Protein 6CGK (pdb70)

Solvent-accessible surface area: 9606 Å² total; per-residue (Å²): 131,57,191,15,75,20,0,0,0,0,11,0,12,0,1,0,3,21,2,68,15,78,92,4,56,98,30,114,12,0,107,30,0,19,100,47,70,68,115,97,66,15,49,173,48,67,118,87,2,62,91,29,93,117,82,19,40,9,34,125,92,0,40,69,6,0,47,56,0,34,158,7,56,80,47,2,42,6,0,0,0,1,120,0,26,67,23,2,0,50,0,0,0,28,12,29,131,5,92,36,84,70,14,49,23,38,12,75,7,134,53,162,96,137,6,64,0,67,58,8,74,126,4,0,18,62,5,3,120,75,120,37,5,65,62,18,1,0,0,0,0,0,22,42,101,103,4,0,81,65,0,20,64,0,0,110,119,34,59,43,45,119,70,46,79,70,31,52,67,86,47,54,116,12,75,10,57,103,5,28,137,30,0,32,105,47,4,75,109,1,45,64,103,108,125,181

Sequence (196 aa):
EGRVKNIVYLNFDGTITGAHGKEVVISSPLCCEALSTKATFDERMRYKNNEYDASDNKIKITENAKNFLQDVNKLHPQVKIVIISRNHENYIKALLEFENIDHRNIIIYPRGVGNTIGPGEDKYKAVVSHEEKPECLPGFRLICDDDEVDGEEMCNGLIHTGRSQLVKFHNEKPGQFKWGEYFKEILTNCDIAVKEYLN

Structure (mmCIF, N/CA/C/O 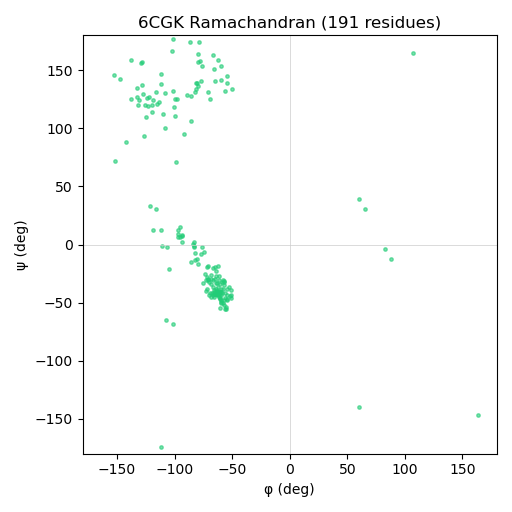backbone):
data_6CGK
#
_entry.id   6CGK
#
_cell.length_a   105.627
_cell.length_b   105.627
_cell.length_c   36.255
_cell.angle_alpha   90.000
_cell.angle_beta   90.000
_cell.angle_gamma   90.000
#
_symmetry.space_group_name_H-M   'P 4 21 2'
#
loop_
_entity.id
_entity.type
_entity.pdbx_description
1 polymer 'effector protein Lem4 (lpg1101)'
2 non-polymer 'PHOSPHATE ION'
3 non-polymer 'MAGNESIUM ION'
4 non-polymer GLYCEROL
5 water water
#
loop_
_atom_site.group_PDB
_atom_site.id
_atom_site.type_symbol
_atom_site.label_atom_id
_atom_site.label_alt_id
_atom_site.label_comp_id
_atom_site.label_asym_id
_atom_site.label_entity_id
_atom_site.label_seq_id
_atom_site.pdbx_PDB_ins_code
_atom_site.Cartn_x
_atom_site.Cartn_y
_atom_site.Cartn_z
_atom_site.occupancy
_atom_site.B_iso_or_equiv
_atom_site.auth_seq_id
_atom_site.auth_comp_id
_atom_site.auth_asym_id
_atom_site.auth_atom_id
_atom_site.pdbx_PDB_model_num
ATOM 1 N N . GLU A 1 13 ? 39.107 16.580 -6.405 1.00 80.31 15 GLU A N 1
ATOM 2 C CA . GLU A 1 13 ? 38.369 17.838 -6.461 1.00 85.56 15 GLU A CA 1
ATOM 3 C C . GLU A 1 13 ? 37.346 17.945 -5.324 1.00 88.70 15 GLU A C 1
ATOM 4 O O . GLU A 1 13 ? 36.452 17.107 -5.193 1.00 89.16 15 GLU A O 1
ATOM 6 N N . GLY A 1 14 ? 37.475 18.991 -4.519 1.00 89.38 16 GLY A N 1
ATOM 7 C CA . GLY A 1 14 ? 36.665 19.204 -3.339 1.00 81.68 16 GLY A CA 1
ATOM 8 C C . GLY A 1 14 ? 37.459 18.956 -2.064 1.00 70.94 16 GLY A C 1
ATOM 9 O O . GLY A 1 14 ? 38.550 18.381 -2.076 1.00 78.81 16 GLY A O 1
ATOM 10 N N . ARG A 1 15 ? 36.906 19.419 -0.943 1.00 51.76 17 ARG A N 1
ATOM 11 C CA . ARG A 1 15 ? 37.522 19.168 0.355 1.00 41.57 17 ARG A CA 1
ATOM 12 C C . ARG A 1 15 ? 36.508 18.563 1.308 1.00 42.94 17 ARG A C 1
ATOM 13 O O . ARG A 1 15 ? 35.407 19.092 1.469 1.00 44.68 17 ARG A O 1
ATOM 21 N N . VAL A 1 16 ? 36.884 17.458 1.935 1.00 35.88 18 VAL A N 1
ATOM 22 C CA . VAL A 1 16 ? 36.094 16.841 2.993 1.00 41.90 18 VAL A CA 1
ATOM 23 C C . VAL A 1 16 ? 37.017 16.721 4.198 1.00 34.76 18 VAL A C 1
ATOM 24 O O . VAL A 1 16 ? 37.959 15.920 4.179 1.00 35.41 18 VAL A O 1
ATOM 28 N N . LYS A 1 17 ? 36.756 17.517 5.240 1.00 33.49 19 LYS A N 1
ATOM 29 C CA . LYS A 1 17 ? 37.589 17.520 6.435 1.00 38.44 19 LYS A CA 1
ATOM 30 C C . LYS A 1 17 ? 36.964 16.818 7.630 1.00 33.12 19 LYS A C 1
ATOM 31 O O . LYS A 1 17 ? 37.698 16.419 8.539 1.00 32.23 19 LYS A O 1
ATOM 35 N N . ASN A 1 18 ? 35.641 16.654 7.655 1.00 30.25 20 ASN A N 1
ATOM 36 C CA . ASN A 1 18 ? 34.938 16.146 8.824 1.00 26.45 20 ASN A CA 1
ATOM 37 C C . ASN A 1 18 ? 33.999 15.047 8.357 1.00 24.86 20 ASN A C 1
ATOM 38 O O . ASN A 1 18 ? 33.150 15.304 7.507 1.00 28.52 20 ASN A O 1
ATOM 43 N N . ILE A 1 19 ? 34.178 13.833 8.876 1.00 27.86 21 ILE A N 1
ATOM 44 C CA . ILE A 1 19 ? 33.403 12.678 8.422 1.00 28.66 21 ILE A CA 1
ATOM 45 C C . ILE A 1 19 ? 32.787 11.960 9.609 1.00 28.03 21 ILE A C 1
ATOM 46 O O . ILE A 1 19 ? 33.446 11.742 10.639 1.00 28.05 21 ILE A O 1
ATOM 51 N N . VAL A 1 20 ? 31.521 11.571 9.435 1.00 27.86 22 VAL A N 1
ATOM 52 C CA . VAL A 1 20 ? 30.758 10.776 10.385 1.00 29.07 22 VAL A CA 1
ATOM 53 C C . VAL A 1 20 ? 30.573 9.403 9.746 1.00 28.63 22 VAL A C 1
ATOM 54 O O . VAL A 1 20 ? 29.885 9.278 8.726 1.00 31.21 22 VAL A O 1
ATOM 58 N N . TYR A 1 21 ? 31.209 8.385 10.331 1.00 26.66 23 TYR A N 1
ATOM 59 C CA . TYR A 1 21 ? 31.131 7.003 9.874 1.00 25.05 23 TYR A CA 1
ATOM 60 C C . TYR A 1 21 ? 30.150 6.264 10.766 1.00 28.83 23 TYR A C 1
ATOM 61 O O . TYR A 1 21 ? 30.395 6.114 11.968 1.00 28.39 23 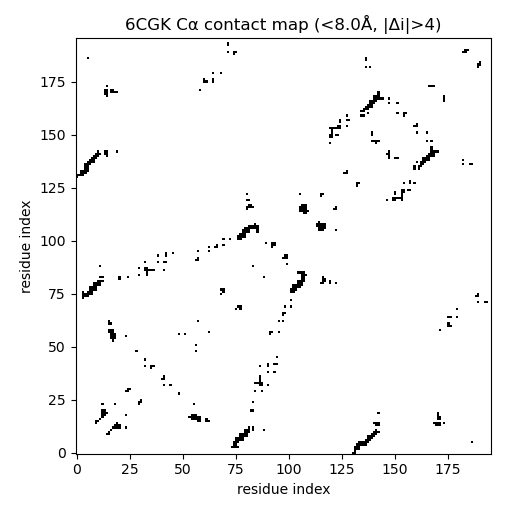TYR A O 1
ATOM 70 N N . LEU A 1 22 ? 29.072 5.763 10.179 1.00 28.37 24 LEU A N 1
ATOM 71 C CA . LEU A 1 22 ? 28.009 5.132 10.945 1.00 27.78 24 LEU A CA 1
ATOM 72 C C . LEU A 1 22 ? 27.800 3.723 10.421 1.00 28.94 24 LEU A C 1
ATOM 73 O O . LEU A 1 22 ? 27.597 3.526 9.217 1.00 29.60 24 LEU A O 1
ATOM 78 N N . ASN A 1 23 ? 27.858 2.756 11.325 1.00 28.77 25 ASN A N 1
ATOM 79 C CA . ASN A 1 23 ? 27.261 1.473 11.068 1.00 26.18 25 ASN A CA 1
ATOM 80 C C . ASN A 1 23 ? 25.750 1.649 10.887 1.00 25.90 25 ASN A C 1
ATOM 81 O O . ASN A 1 23 ? 25.174 2.635 11.332 1.00 28.41 25 ASN A O 1
ATOM 86 N N . PHE A 1 24 ? 25.103 0.681 10.228 1.00 24.77 26 PHE A N 1
ATOM 87 C CA . PHE A 1 24 ? 23.650 0.808 10.042 1.00 24.65 26 PHE A CA 1
ATOM 88 C C . PHE A 1 24 ? 22.848 -0.050 11.019 1.00 26.10 26 PHE A C 1
ATOM 89 O O . PHE A 1 24 ? 22.188 0.489 11.907 1.00 27.87 26 PHE A O 1
ATOM 97 N N . ASP A 1 25 ? 22.902 -1.383 10.894 1.00 26.47 27 ASP A N 1
ATOM 98 C CA . ASP A 1 25 ? 22.039 -2.226 11.723 1.00 24.63 27 ASP A CA 1
ATOM 99 C C . ASP A 1 25 ? 22.494 -2.163 13.172 1.00 31.76 27 ASP A C 1
ATOM 100 O O . ASP A 1 25 ? 23.658 -2.447 13.484 1.00 33.63 27 ASP A O 1
ATOM 105 N N . GLY A 1 26 ? 21.578 -1.811 14.054 1.00 28.07 28 GLY A N 1
ATOM 106 C CA . GLY A 1 26 ? 21.852 -1.763 15.474 1.00 33.62 28 GLY A CA 1
ATOM 107 C C . GLY A 1 26 ? 22.405 -0.444 15.944 1.00 31.36 28 GLY A C 1
ATOM 108 O O . GLY A 1 26 ? 22.483 -0.213 17.159 1.00 35.64 28 GLY A O 1
ATOM 109 N N . THR A 1 27 ? 22.817 0.409 15.015 1.00 29.66 29 THR A N 1
ATOM 110 C CA . THR A 1 27 ? 23.343 1.730 15.308 1.00 28.05 29 THR A CA 1
ATOM 111 C C . THR A 1 27 ? 22.328 2.789 14.904 1.00 28.75 29 THR A C 1
ATOM 112 O O . THR A 1 27 ? 21.776 3.483 15.760 1.00 31.28 29 THR A O 1
ATOM 116 N N . ILE A 1 28 ? 22.043 2.888 13.607 1.00 28.70 30 ILE A N 1
ATOM 117 C CA . ILE A 1 28 ? 20.940 3.720 13.140 1.00 28.08 30 ILE A CA 1
ATOM 118 C C . ILE A 1 28 ? 19.584 3.057 13.414 1.00 28.63 30 ILE A C 1
ATOM 119 O O . ILE A 1 28 ? 18.611 3.760 13.702 1.00 30.03 30 ILE A O 1
ATOM 124 N N . THR A 1 29 ? 19.491 1.716 13.362 1.00 27.31 31 THR A N 1
ATOM 125 C CA . THR A 1 29 ? 18.263 1.017 13.721 1.00 32.58 31 THR A CA 1
ATOM 126 C C . THR A 1 29 ? 18.374 0.437 15.125 1.00 32.98 31 THR A C 1
ATOM 127 O O . THR A 1 29 ? 19.419 0.499 15.775 1.00 34.24 31 THR A O 1
ATOM 131 N N . GLY A 1 30 ? 17.279 -0.176 15.583 1.00 29.76 32 GLY A N 1
ATOM 132 C CA . GLY A 1 30 ? 17.279 -0.792 16.891 1.00 34.28 32 GLY A CA 1
ATOM 133 C C . GLY A 1 30 ? 17.586 -2.274 16.913 1.00 37.21 32 GLY A C 1
ATOM 134 O O . GLY A 1 30 ? 17.326 -2.928 17.929 1.00 38.31 32 GLY A O 1
ATOM 135 N N . ALA A 1 31 ? 18.121 -2.836 15.831 1.00 32.33 33 ALA A N 1
ATOM 136 C CA . ALA A 1 31 ? 18.314 -4.283 15.748 1.00 38.29 33 ALA A CA 1
ATOM 137 C C . ALA A 1 31 ? 19.668 -4.611 15.138 1.00 37.23 33 ALA A C 1
ATOM 138 O O . ALA A 1 31 ? 19.981 -4.145 14.035 1.00 34.98 33 ALA A O 1
ATOM 140 N N . HIS A 1 32 ? 20.455 -5.416 15.858 1.00 40.89 34 HIS A N 1
ATOM 141 C CA . HIS A 1 32 ? 21.739 -5.910 15.351 1.00 43.21 34 HIS A CA 1
ATOM 142 C C . HIS A 1 32 ? 21.549 -6.594 14.002 1.00 37.21 34 HIS A C 1
ATOM 143 O O . HIS A 1 32 ? 20.533 -7.252 13.748 1.00 35.14 34 HIS A O 1
ATOM 150 N N . GLY A 1 33 ? 22.542 -6.437 13.131 1.00 34.76 35 GLY A N 1
ATOM 151 C CA . GLY A 1 33 ? 22.414 -6.954 11.781 1.00 33.16 35 GLY A CA 1
ATOM 152 C C . GLY A 1 33 ? 22.133 -8.446 11.703 1.00 33.34 35 GLY A C 1
ATOM 153 O O . GLY A 1 33 ? 21.471 -8.904 10.764 1.00 36.39 35 GLY A O 1
ATOM 154 N N . LYS A 1 34 ? 22.648 -9.233 12.662 1.00 34.01 36 LYS A N 1
ATOM 155 C CA . LYS A 1 34 ? 22.426 -10.675 12.617 1.00 40.27 36 LYS A CA 1
ATOM 156 C C . LYS A 1 34 ? 20.946 -11.013 12.640 1.00 43.87 36 LYS A C 1
ATOM 157 O O . LYS A 1 34 ? 20.526 -12.016 12.049 1.00 40.57 36 LYS A O 1
ATOM 159 N N . GLU A 1 35 ? 20.134 -10.208 13.306 1.00 40.84 37 GLU A N 1
ATOM 160 C CA . GLU A 1 35 ? 18.727 -10.561 13.403 1.00 41.48 37 GLU A CA 1
ATOM 161 C C . GLU A 1 35 ? 17.879 -9.934 12.318 1.00 41.53 37 GLU A C 1
ATOM 162 O O . GLU A 1 35 ? 16.652 -10.092 12.343 1.00 45.07 37 GLU A O 1
ATOM 168 N N . VAL A 1 36 ? 18.491 -9.295 11.329 1.00 32.63 38 VAL A N 1
ATOM 169 C CA A VAL A 1 36 ? 17.753 -8.658 10.249 0.53 30.05 38 VAL A CA 1
ATOM 170 C CA B VAL A 1 36 ? 17.716 -8.708 10.246 0.47 29.09 38 VAL A CA 1
ATOM 171 C C . VAL A 1 36 ? 18.275 -9.075 8.877 1.00 29.75 38 VAL A C 1
ATOM 172 O O . VAL A 1 36 ? 17.522 -9.149 7.906 1.00 31.27 38 VAL A O 1
ATOM 179 N N . ILE A 1 37 ? 19.586 -9.337 8.774 1.00 36.66 39 ILE A N 1
ATOM 180 C CA . ILE A 1 37 ? 20.166 -9.547 7.445 1.00 35.02 39 ILE A CA 1
ATOM 181 C C . ILE A 1 37 ? 19.432 -10.653 6.674 1.00 34.08 39 ILE A C 1
ATOM 182 O O . ILE A 1 37 ? 19.188 -10.527 5.465 1.00 40.94 39 ILE A O 1
ATOM 187 N N . SER A 1 38 ? 19.030 -11.720 7.354 1.00 32.79 40 SER A N 1
ATOM 188 C CA . SER A 1 38 ? 18.340 -12.833 6.710 1.00 34.61 40 SER A CA 1
ATOM 189 C C . SER A 1 38 ? 16.841 -12.748 6.837 1.00 33.40 40 SER A C 1
ATOM 190 O O . SER A 1 38 ? 16.153 -13.746 6.581 1.00 36.39 40 SER A O 1
ATOM 193 N N . SER A 1 39 ? 16.326 -11.617 7.266 1.00 32.65 41 SER A N 1
ATOM 194 C CA . SER A 1 39 ? 14.878 -11.569 7.456 1.00 30.57 41 SER A CA 1
ATOM 195 C C . SER A 1 39 ? 14.171 -11.449 6.111 1.00 33.01 41 SER A C 1
ATOM 196 O O . SER A 1 39 ? 14.746 -10.966 5.135 1.00 32.04 41 SER A O 1
ATOM 199 N N . PRO A 1 40 ? 12.928 -11.920 6.034 1.00 30.68 42 PRO A N 1
ATOM 200 C CA . PRO A 1 40 ? 12.171 -11.790 4.785 1.00 27.16 42 PRO A CA 1
ATOM 201 C C . PRO A 1 40 ? 12.151 -10.367 4.230 1.00 30.57 42 PRO A C 1
ATOM 202 O O . PRO A 1 40 ? 12.343 -10.182 3.026 1.00 29.67 42 PRO A O 1
ATOM 206 N N . LEU A 1 41 ? 11.949 -9.364 5.080 1.00 28.16 43 LEU A N 1
ATOM 207 C CA . LEU A 1 41 ? 11.829 -7.986 4.588 1.00 26.85 43 LEU A CA 1
ATOM 208 C C . LEU A 1 41 ? 13.149 -7.483 4.020 1.00 29.74 43 LEU A C 1
ATOM 209 O O . LEU A 1 41 ? 13.180 -6.822 2.970 1.00 27.56 43 LEU A O 1
ATOM 214 N N . CYS A 1 42 ? 14.255 -7.788 4.707 1.00 25.30 44 CYS A N 1
ATOM 215 C CA A CYS A 1 42 ? 15.551 -7.373 4.214 0.74 26.20 44 CYS A CA 1
ATOM 216 C CA B CYS A 1 42 ? 15.585 -7.417 4.229 0.26 26.46 44 CYS A CA 1
ATOM 217 C C . CYS A 1 42 ? 15.879 -8.091 2.903 1.00 27.04 44 CYS A C 1
ATOM 218 O O . CYS A 1 42 ? 16.305 -7.450 1.938 1.00 28.10 44 CYS A O 1
ATOM 223 N N . GLU A 1 43 ? 15.623 -9.409 2.830 1.00 24.98 45 GLU A N 1
ATOM 224 C CA . GLU A 1 43 ? 15.863 -10.112 1.581 1.00 27.73 45 GLU A CA 1
ATOM 225 C C . GLU A 1 43 ? 14.972 -9.557 0.461 1.00 27.74 45 GLU A C 1
ATOM 226 O O . GLU A 1 43 ? 15.420 -9.401 -0.681 1.00 27.09 45 GLU A O 1
ATOM 232 N N . ALA A 1 44 ? 13.695 -9.283 0.757 1.00 26.78 46 ALA A N 1
ATOM 233 C CA . ALA A 1 44 ? 12.803 -8.764 -0.273 1.00 28.19 46 ALA A CA 1
ATOM 234 C C . ALA A 1 44 ? 13.270 -7.394 -0.779 1.00 27.47 46 ALA A C 1
ATOM 235 O O . ALA A 1 44 ? 13.264 -7.129 -1.988 1.00 26.74 46 ALA A O 1
ATOM 237 N N . LEU A 1 45 ? 13.676 -6.516 0.126 1.00 24.84 47 LEU A N 1
ATOM 238 C CA . LEU A 1 45 ? 14.096 -5.168 -0.308 1.00 23.17 47 LEU A CA 1
ATOM 239 C C . LEU A 1 45 ? 15.445 -5.182 -1.033 1.00 28.93 47 LEU A C 1
ATOM 240 O O . LEU A 1 45 ? 15.747 -4.248 -1.792 1.00 26.21 47 LEU A O 1
ATOM 245 N N . SER A 1 46 ? 16.236 -6.231 -0.856 1.00 26.86 48 SER A N 1
ATOM 246 C CA . SER A 1 46 ? 17.616 -6.188 -1.350 1.00 23.25 48 SER A CA 1
ATOM 247 C C . SER A 1 46 ? 17.679 -5.905 -2.849 1.00 31.06 48 SER A C 1
ATOM 248 O O . SER A 1 46 ? 18.622 -5.262 -3.333 1.00 29.05 48 SER A O 1
ATOM 251 N N . THR A 1 47 ? 16.715 -6.417 -3.611 1.00 25.63 49 THR A N 1
ATOM 252 C CA . THR A 1 47 ? 16.741 -6.291 -5.058 1.00 27.84 49 THR A CA 1
ATOM 253 C C . THR A 1 47 ? 15.892 -5.126 -5.571 1.00 29.63 49 THR A C 1
ATOM 254 O O . THR A 1 47 ? 15.668 -5.020 -6.783 1.00 33.35 49 THR A O 1
ATOM 258 N N . LYS A 1 48 ? 15.390 -4.279 -4.683 1.00 24.56 50 LYS A N 1
ATOM 259 C CA . LYS A 1 48 ? 14.467 -3.207 -5.083 1.00 24.66 50 LYS A CA 1
ATOM 260 C C . LYS A 1 48 ? 15.283 -1.946 -5.373 1.00 24.31 50 LYS A C 1
ATOM 261 O O . LYS A 1 48 ? 15.614 -1.150 -4.474 1.00 23.25 50 LYS A O 1
ATOM 267 N N . ALA A 1 49 ? 15.608 -1.753 -6.654 1.00 25.44 51 ALA A N 1
ATOM 268 C CA . ALA A 1 49 ? 16.649 -0.801 -7.019 1.00 25.94 51 ALA A CA 1
ATOM 269 C C . ALA A 1 49 ? 16.096 0.581 -7.350 1.00 26.80 51 ALA A C 1
ATOM 270 O O . ALA A 1 49 ? 16.872 1.470 -7.707 1.00 27.92 51 ALA A O 1
ATOM 272 N N . THR A 1 50 ? 14.783 0.802 -7.234 1.00 25.75 52 THR A N 1
ATOM 273 C CA . THR A 1 50 ? 14.237 2.139 -7.445 1.00 28.40 52 THR A CA 1
ATOM 274 C C . THR A 1 50 ? 13.347 2.550 -6.273 1.00 25.20 52 THR A C 1
ATOM 275 O O . THR A 1 50 ? 12.824 1.714 -5.527 1.00 25.21 52 THR A O 1
ATOM 279 N N . PHE A 1 51 ? 13.198 3.865 -6.126 1.00 25.21 53 PHE A N 1
ATOM 280 C CA . PHE A 1 51 ? 12.308 4.434 -5.113 1.00 26.58 53 PHE A CA 1
ATOM 281 C C . PHE A 1 51 ? 10.918 3.817 -5.190 1.00 27.25 53 PHE A C 1
ATOM 282 O O . PHE A 1 51 ? 10.338 3.439 -4.161 1.00 25.15 53 PHE A O 1
ATOM 290 N N . ASP A 1 52 ? 10.369 3.703 -6.408 1.00 27.15 54 ASP A N 1
ATOM 291 C CA . ASP A 1 52 ? 9.003 3.200 -6.543 1.00 28.19 54 ASP A CA 1
ATOM 292 C C . ASP A 1 52 ? 8.894 1.758 -6.061 1.00 28.08 54 ASP A C 1
ATOM 293 O O . ASP A 1 52 ? 7.879 1.365 -5.475 1.00 27.85 54 ASP A O 1
ATOM 298 N N . GLU A 1 53 ? 9.905 0.951 -6.329 1.00 27.51 55 GLU A N 1
ATOM 299 C CA . GLU A 1 53 ? 9.829 -0.441 -5.890 1.00 28.43 55 GLU A CA 1
ATOM 300 C C . GLU A 1 53 ? 10.009 -0.538 -4.383 1.00 30.64 55 GLU A C 1
ATOM 301 O O . GLU A 1 53 ? 9.358 -1.348 -3.717 1.00 28.06 55 GLU A O 1
ATOM 307 N N . ARG A 1 54 ? 10.924 0.252 -3.831 1.00 26.10 56 ARG A N 1
ATOM 308 C CA . ARG A 1 54 ? 11.137 0.215 -2.392 1.00 23.67 56 ARG A CA 1
ATOM 309 C C . ARG A 1 54 ? 9.913 0.695 -1.624 1.00 24.07 56 ARG A C 1
ATOM 310 O O . ARG A 1 54 ? 9.569 0.130 -0.585 1.00 27.23 56 ARG A O 1
ATOM 318 N N . MET A 1 55 ? 9.273 1.772 -2.087 1.00 24.42 57 MET A N 1
ATOM 319 C CA . MET A 1 55 ? 8.225 2.406 -1.291 1.00 26.89 57 MET A CA 1
ATOM 320 C C . MET A 1 55 ? 7.027 1.496 -1.098 1.00 27.23 57 MET A C 1
ATOM 321 O O . MET A 1 55 ? 6.206 1.727 -0.196 1.00 30.00 57 MET A O 1
ATOM 326 N N . ARG A 1 56 ? 6.881 0.481 -1.944 1.00 28.18 58 ARG A N 1
ATOM 327 C CA . ARG A 1 56 ? 5.773 -0.446 -1.743 1.00 32.28 58 ARG A CA 1
ATOM 328 C C . ARG A 1 56 ? 5.887 -1.208 -0.430 1.00 31.16 58 ARG A C 1
ATOM 329 O O . ARG A 1 56 ? 4.870 -1.739 0.056 1.00 33.99 58 ARG A O 1
ATOM 337 N N . TYR A 1 57 ? 7.100 -1.322 0.117 1.00 25.50 59 TYR A N 1
ATOM 338 C CA . TYR A 1 57 ? 7.367 -1.977 1.395 1.00 27.60 59 TYR A CA 1
ATOM 339 C C . TYR A 1 57 ? 7.130 -1.084 2.615 1.00 28.13 59 TYR A C 1
ATOM 340 O O . TYR A 1 57 ? 7.262 -1.573 3.746 1.00 28.10 59 TYR A O 1
ATOM 349 N N . LYS A 1 58 ? 6.754 0.189 2.442 1.00 26.33 60 LYS A N 1
ATOM 350 C CA . LYS A 1 58 ? 6.660 1.049 3.614 1.00 28.67 60 LYS A CA 1
ATOM 351 C C . LYS A 1 58 ? 5.621 0.541 4.603 1.00 28.44 60 LYS A C 1
ATOM 352 O O . LYS A 1 58 ? 5.838 0.595 5.821 1.00 33.91 60 LYS A O 1
ATOM 358 N N . ASN A 1 59 ? 4.476 0.058 4.108 1.00 29.12 61 ASN A N 1
ATOM 359 C CA A ASN A 1 59 ? 3.436 -0.394 5.019 0.48 34.38 61 ASN A CA 1
ATOM 360 C CA B ASN A 1 59 ? 3.428 -0.411 5.010 0.52 34.62 61 ASN A CA 1
ATOM 361 C C . ASN A 1 59 ? 3.909 -1.606 5.823 1.00 35.91 61 ASN A C 1
ATOM 362 O O . ASN A 1 59 ? 3.709 -1.663 7.042 1.00 33.84 61 ASN A O 1
ATOM 371 N N . GLU A 1 60 ? 4.587 -2.559 5.173 1.00 29.70 62 GLU A N 1
ATOM 372 C CA . GLU A 1 60 ? 5.131 -3.684 5.937 1.00 32.76 62 GLU A CA 1
ATOM 373 C C . GLU A 1 60 ? 6.182 -3.215 6.947 1.00 32.82 62 GLU A C 1
ATOM 374 O O . GLU A 1 60 ? 6.202 -3.683 8.094 1.00 32.10 62 GLU A O 1
ATOM 380 N N . TYR A 1 61 ? 7.039 -2.254 6.558 1.00 28.01 63 TYR A N 1
ATOM 381 C CA . TYR A 1 61 ? 7.976 -1.682 7.519 1.00 31.41 63 TYR A CA 1
ATOM 382 C C . TYR A 1 61 ? 7.240 -1.066 8.706 1.00 33.71 63 TYR A C 1
ATOM 383 O O . TYR A 1 61 ? 7.559 -1.342 9.868 1.00 34.63 63 TYR A O 1
ATOM 392 N N . ASP A 1 62 ? 6.251 -0.218 8.433 1.00 35.71 64 ASP A N 1
ATOM 393 C CA . ASP A 1 62 ? 5.576 0.458 9.534 1.00 36.84 64 ASP A CA 1
ATOM 394 C C . ASP A 1 62 ? 4.895 -0.522 10.487 1.00 38.82 64 ASP A C 1
ATOM 395 O O . ASP A 1 62 ? 4.791 -0.233 11.686 1.00 39.04 64 ASP A O 1
ATOM 400 N N . ALA A 1 63 ? 4.430 -1.680 9.985 1.00 34.42 65 ALA A N 1
ATOM 401 C CA . ALA A 1 63 ? 3.783 -2.704 10.807 1.00 38.21 65 ALA A CA 1
ATOM 402 C C . ALA A 1 63 ? 4.785 -3.629 11.490 1.00 37.41 65 ALA A C 1
ATOM 403 O O . ALA A 1 63 ? 4.365 -4.534 12.225 1.00 40.88 65 ALA A O 1
ATOM 405 N N . SER A 1 64 ? 6.083 -3.406 11.282 1.00 36.23 66 SER A N 1
ATOM 406 C CA . SER A 1 64 ? 7.122 -4.282 11.787 1.00 38.26 66 SER A CA 1
ATOM 407 C C . SER A 1 64 ? 7.402 -4.028 13.271 1.00 39.60 66 SER A C 1
ATOM 408 O O . SER A 1 64 ? 7.025 -2.999 13.840 1.00 38.61 66 SER A O 1
ATOM 411 N N . ASP A 1 65 ? 8.087 -4.990 13.893 1.00 41.36 67 ASP A N 1
ATOM 412 C CA . ASP A 1 65 ? 8.627 -4.810 15.236 1.00 42.62 67 ASP A CA 1
ATOM 413 C C . ASP A 1 65 ? 9.410 -3.503 15.298 1.00 39.16 67 ASP A C 1
ATOM 414 O O . ASP A 1 65 ? 10.180 -3.194 14.393 1.00 43.78 67 ASP A O 1
ATOM 419 N N . ASN A 1 66 ? 9.188 -2.710 16.348 1.00 37.99 68 ASN A N 1
ATOM 420 C CA . ASN A 1 66 ? 9.848 -1.411 16.374 1.00 36.97 68 ASN A CA 1
ATOM 421 C C . ASN A 1 66 ? 11.371 -1.535 16.407 1.00 37.47 68 ASN A C 1
ATOM 422 O O . ASN A 1 66 ? 12.054 -0.573 16.069 1.00 35.11 68 ASN A O 1
ATOM 427 N N . LYS A 1 67 ? 11.917 -2.697 16.782 1.00 38.81 69 LYS A N 1
ATOM 428 C CA . LYS A 1 67 ? 13.371 -2.814 16.872 1.00 36.88 69 LYS A CA 1
ATOM 429 C C . LYS A 1 67 ? 14.028 -2.669 15.513 1.00 35.37 69 LYS A C 1
ATOM 430 O O . LYS A 1 67 ? 15.183 -2.228 15.424 1.00 37.19 69 LYS A O 1
ATOM 436 N N . ILE A 1 68 ? 13.339 -3.056 14.438 1.00 31.81 70 ILE A N 1
ATOM 437 C CA . ILE A 1 68 ? 14.013 -2.990 13.144 1.00 31.35 70 ILE A CA 1
ATOM 438 C C . ILE A 1 68 ? 14.016 -1.594 12.550 1.00 35.58 70 ILE A C 1
ATOM 439 O O . ILE A 1 68 ? 14.743 -1.352 11.580 1.00 30.04 70 ILE A O 1
ATOM 444 N N . LYS A 1 69 ? 13.230 -0.665 13.094 1.00 33.81 71 LYS A N 1
ATOM 445 C CA . LYS A 1 69 ? 13.144 0.652 12.467 1.00 29.50 71 LYS A CA 1
ATOM 446 C C . LYS A 1 69 ? 14.332 1.548 12.822 1.00 31.14 71 LYS A C 1
ATOM 447 O O . LYS A 1 69 ? 14.995 1.384 13.845 1.00 34.04 71 LYS A O 1
ATOM 453 N N . ILE A 1 70 ? 14.571 2.533 11.955 1.00 27.45 72 ILE A N 1
ATOM 454 C CA . ILE A 1 70 ? 15.445 3.652 12.306 1.00 28.56 72 ILE A CA 1
ATOM 455 C C . ILE A 1 70 ? 14.899 4.300 13.574 1.00 31.70 72 ILE A C 1
ATOM 456 O O . ILE A 1 70 ? 13.679 4.484 13.720 1.00 31.39 72 ILE A O 1
ATOM 461 N N . THR A 1 71 ? 15.776 4.548 14.543 1.00 31.03 73 THR A N 1
ATOM 462 C CA . THR A 1 71 ? 15.237 5.034 15.798 1.00 33.67 73 THR A CA 1
ATOM 463 C C . THR A 1 71 ? 14.907 6.503 15.643 1.00 38.71 73 THR A C 1
ATOM 464 O O . THR A 1 71 ? 15.451 7.189 14.779 1.00 38.39 73 THR A O 1
ATOM 468 N N . GLU A 1 72 ? 14.007 6.984 16.498 1.00 39.61 74 GLU A N 1
ATOM 469 C CA . GLU A 1 72 ? 13.619 8.388 16.428 1.00 41.82 74 GLU A CA 1
ATOM 470 C C . GLU A 1 72 ? 14.828 9.314 16.512 1.00 43.32 74 GLU A C 1
ATOM 471 O O . GLU A 1 72 ? 14.968 10.249 15.715 1.00 44.16 74 GLU A O 1
ATOM 477 N N . ASN A 1 73 ? 15.719 9.068 17.473 1.00 46.18 75 ASN A N 1
ATOM 478 C CA . ASN A 1 73 ? 16.859 9.960 17.661 1.00 43.27 75 ASN A CA 1
ATOM 479 C C . ASN A 1 73 ? 17.880 9.838 16.537 1.00 40.01 75 ASN A C 1
ATOM 480 O O . ASN A 1 73 ? 18.578 10.807 16.231 1.00 42.25 75 ASN A O 1
ATOM 485 N N . ALA A 1 74 ? 18.005 8.667 15.920 1.00 35.85 76 ALA A N 1
ATOM 486 C CA . ALA A 1 74 ? 18.944 8.539 14.808 1.00 37.65 76 ALA A CA 1
ATOM 487 C C . ALA A 1 74 ? 18.414 9.261 13.582 1.00 31.48 76 ALA A C 1
ATOM 488 O O . ALA A 1 74 ? 19.176 9.866 12.826 1.00 36.54 76 ALA A O 1
ATOM 490 N N . LYS A 1 75 ? 17.104 9.188 13.366 1.00 32.31 77 LYS A N 1
ATOM 491 C CA . LYS A 1 75 ? 16.475 9.930 12.288 1.00 33.86 77 LYS A CA 1
ATOM 492 C C . LYS A 1 75 ? 16.750 11.413 12.431 1.00 36.36 77 LYS A C 1
ATOM 493 O O . LYS A 1 75 ? 17.194 12.072 11.486 1.00 35.37 77 LYS A O 1
ATOM 499 N N . ASN A 1 76 ? 16.476 11.960 13.616 1.00 38.05 78 ASN A N 1
ATOM 500 C CA . ASN A 1 76 ? 16.705 13.388 13.837 1.00 45.54 78 ASN A CA 1
ATOM 501 C C . ASN A 1 76 ? 18.174 13.742 13.647 1.00 39.33 78 ASN A C 1
ATOM 502 O O . ASN A 1 76 ? 18.500 14.777 13.054 1.00 41.06 78 ASN A O 1
ATOM 507 N N . PHE A 1 77 ? 19.077 12.883 14.130 1.00 36.74 79 PHE A N 1
ATOM 508 C CA . PHE A 1 77 ? 20.509 13.116 13.945 1.00 39.60 79 PHE A CA 1
ATOM 509 C C . PHE A 1 77 ? 20.867 13.189 12.464 1.00 35.86 79 PHE A C 1
ATOM 510 O O . PHE A 1 77 ? 21.543 14.124 12.022 1.00 35.77 79 PHE A O 1
ATOM 518 N N . LEU A 1 78 ? 20.411 12.210 11.674 1.00 34.94 80 LEU A N 1
ATOM 519 C CA . LEU A 1 78 ? 20.738 12.220 10.250 1.00 29.90 80 LEU A CA 1
ATOM 520 C C . LEU A 1 78 ? 20.173 13.453 9.568 1.00 34.91 80 LEU A C 1
ATOM 521 O O . LEU A 1 78 ? 20.836 14.066 8.720 1.00 32.53 80 LEU A O 1
ATOM 526 N N . GLN A 1 79 ? 18.945 13.829 9.922 1.00 36.25 81 GLN A N 1
ATOM 527 C CA . GLN A 1 79 ? 18.356 15.006 9.314 1.00 36.57 81 GLN A CA 1
ATOM 528 C C . GLN A 1 79 ? 19.110 16.264 9.717 1.00 38.59 81 GLN A C 1
ATOM 529 O O . GLN A 1 79 ? 19.313 17.156 8.887 1.00 40.99 81 GLN A O 1
ATOM 535 N N . ASP A 1 80 ? 19.543 16.351 10.981 1.00 40.25 82 ASP A N 1
ATOM 536 C CA . ASP A 1 80 ? 20.291 17.527 11.424 1.00 41.90 82 ASP A CA 1
ATOM 537 C C . ASP A 1 80 ? 21.659 17.594 10.761 1.00 35.78 82 ASP A C 1
ATOM 538 O O . ASP A 1 80 ? 22.100 18.679 10.343 1.00 40.38 82 ASP A O 1
ATOM 543 N N . VAL A 1 81 ? 22.375 16.465 10.708 1.00 34.53 83 VAL A N 1
ATOM 544 C CA . VAL A 1 81 ? 23.728 16.480 10.148 1.00 31.22 83 VAL A CA 1
ATOM 545 C C . VAL A 1 81 ? 23.674 16.691 8.638 1.00 31.42 83 VAL A C 1
ATOM 546 O O . VAL A 1 81 ? 24.571 17.310 8.065 1.00 32.71 83 VAL A O 1
ATOM 550 N N . ASN A 1 82 ? 22.625 16.195 7.964 1.00 34.15 84 ASN A N 1
ATOM 551 C CA . ASN A 1 82 ? 22.444 16.506 6.543 1.00 32.11 84 ASN A CA 1
ATOM 552 C C . ASN A 1 82 ? 22.483 18.006 6.292 1.00 36.32 84 ASN A C 1
ATOM 553 O O . ASN A 1 82 ? 22.978 18.464 5.250 1.00 38.24 84 ASN A O 1
ATOM 558 N N . LYS A 1 83 ? 21.930 18.797 7.216 1.00 44.23 85 LYS A N 1
ATOM 559 C CA . LYS A 1 83 ? 21.909 20.242 7.009 1.00 40.56 85 LYS A CA 1
ATOM 560 C C . LYS A 1 83 ? 23.303 20.854 7.143 1.00 39.44 85 LYS A C 1
ATOM 561 O O . LYS A 1 83 ? 23.517 21.967 6.660 1.00 41.68 85 LYS A O 1
ATOM 567 N N . LEU A 1 84 ? 24.247 20.150 7.775 1.00 35.28 86 LEU A N 1
ATOM 568 C CA . LEU A 1 84 ? 25.617 20.644 7.866 1.00 39.33 86 LEU A CA 1
ATOM 569 C C . LEU A 1 84 ? 26.441 20.323 6.632 1.00 43.57 86 LEU A C 1
ATOM 570 O O . LEU A 1 84 ? 27.621 20.681 6.591 1.00 43.89 86 LEU A O 1
ATOM 575 N N . HIS A 1 85 ? 25.868 19.631 5.656 1.00 38.23 87 HIS A N 1
ATOM 576 C CA . HIS A 1 85 ? 26.588 19.362 4.420 1.00 40.95 87 HIS A CA 1
ATOM 577 C C . HIS A 1 85 ? 26.865 20.680 3.701 1.00 41.86 87 HIS A C 1
ATOM 578 O O . HIS A 1 85 ? 25.998 21.563 3.676 1.00 42.23 87 HIS A O 1
ATOM 585 N N . PRO A 1 86 ? 28.055 20.856 3.090 1.00 42.25 88 PRO A N 1
ATOM 586 C CA . PRO A 1 86 ? 29.174 19.925 2.921 1.00 43.33 88 PRO A CA 1
ATOM 587 C C . PRO A 1 86 ? 30.257 20.025 3.990 1.00 48.06 88 PRO A C 1
ATOM 588 O O . PRO A 1 86 ? 31.286 19.358 3.830 1.00 43.55 88 PRO A O 1
ATOM 592 N N . GLN A 1 87 ? 30.048 20.821 5.046 1.00 37.41 89 GLN A N 1
ATOM 593 C CA . GLN A 1 87 ? 31.089 20.935 6.070 1.00 39.52 89 GLN A CA 1
ATOM 594 C C . GLN A 1 87 ? 31.326 19.607 6.788 1.00 35.54 89 GLN A C 1
ATOM 595 O O . GLN A 1 87 ? 32.439 19.352 7.273 1.00 34.67 89 GLN A O 1
ATOM 601 N N . VAL A 1 88 ? 30.305 18.749 6.849 1.00 33.03 90 VAL A N 1
ATOM 602 C CA . VAL A 1 88 ? 30.387 17.428 7.461 1.00 33.85 90 VAL A CA 1
ATOM 603 C C . VAL A 1 88 ? 29.763 16.444 6.486 1.00 33.20 90 VAL A C 1
ATOM 604 O O . VAL A 1 88 ? 28.716 16.730 5.906 1.00 32.62 90 VAL A O 1
ATOM 608 N N . LYS A 1 89 ? 30.426 15.311 6.266 1.00 31.52 91 LYS A N 1
ATOM 609 C CA . LYS A 1 89 ? 29.908 14.276 5.384 1.00 30.10 91 LYS A CA 1
ATOM 610 C C . LYS A 1 89 ? 29.537 13.062 6.215 1.00 28.35 91 LYS A C 1
ATOM 611 O O . LYS A 1 89 ? 30.187 12.762 7.220 1.00 28.82 91 LYS A O 1
ATOM 617 N N . ILE A 1 90 ? 28.496 12.359 5.773 1.00 25.99 92 ILE A N 1
ATOM 618 C CA . ILE A 1 90 ? 28.012 11.142 6.415 1.00 27.98 92 ILE A CA 1
ATOM 619 C C . ILE A 1 90 ? 28.367 9.961 5.529 1.00 27.17 92 ILE A C 1
ATOM 620 O O . ILE A 1 90 ? 28.085 9.985 4.322 1.00 26.98 92 ILE A O 1
ATOM 625 N N . VAL A 1 91 ? 28.971 8.933 6.123 1.00 24.25 93 VAL A N 1
ATOM 626 C CA . VAL A 1 91 ? 29.324 7.705 5.419 1.00 23.84 93 VAL A CA 1
ATOM 627 C C . VAL A 1 91 ? 28.708 6.547 6.201 1.00 26.61 93 VAL A C 1
ATOM 628 O O . VAL A 1 91 ? 29.007 6.377 7.388 1.00 28.64 93 VAL A O 1
ATOM 632 N N . ILE A 1 92 ? 27.836 5.769 5.558 1.00 22.99 94 ILE A N 1
ATOM 633 C CA . ILE A 1 92 ? 27.251 4.574 6.186 1.00 23.72 94 ILE A CA 1
ATOM 634 C C . ILE A 1 92 ? 28.042 3.351 5.727 1.00 22.61 94 ILE A C 1
ATOM 635 O O . ILE A 1 92 ? 28.248 3.142 4.521 1.00 25.38 94 ILE A O 1
ATOM 640 N N . ILE A 1 93 ? 28.553 2.569 6.677 1.00 22.60 95 ILE A N 1
ATOM 641 C CA . ILE A 1 93 ? 29.328 1.377 6.341 1.00 20.70 95 ILE A CA 1
ATOM 642 C C . ILE A 1 93 ? 28.594 0.185 6.942 1.00 27.10 95 ILE A C 1
ATOM 643 O O . ILE A 1 93 ? 28.387 0.126 8.162 1.00 29.73 95 ILE A O 1
ATOM 648 N N . SER A 1 94 ? 28.191 -0.754 6.098 1.00 26.05 96 SER A N 1
ATOM 649 C CA . SER A 1 94 ? 27.250 -1.763 6.579 1.00 23.77 96 SER A CA 1
ATOM 650 C C . SER A 1 94 ? 27.419 -3.053 5.801 1.00 24.72 96 SER A C 1
ATOM 651 O O . SER A 1 94 ? 27.660 -3.029 4.593 1.00 26.86 96 SER A O 1
ATOM 654 N N . ARG A 1 95 ? 27.218 -4.195 6.489 1.00 24.24 97 ARG A N 1
ATOM 655 C CA . ARG A 1 95 ? 27.126 -5.479 5.801 1.00 22.88 97 ARG A CA 1
ATOM 656 C C . ARG A 1 95 ? 25.727 -5.757 5.244 1.00 24.99 97 ARG A C 1
ATOM 657 O O . ARG A 1 95 ? 25.521 -6.850 4.682 1.00 29.85 97 ARG A O 1
ATOM 665 N N . ASN A 1 96 ? 24.798 -4.828 5.392 1.00 26.93 98 ASN A N 1
ATOM 666 C CA . ASN A 1 96 ? 23.460 -5.013 4.848 1.00 26.78 98 ASN A CA 1
ATOM 667 C C . ASN A 1 96 ? 23.426 -4.532 3.390 1.00 27.84 98 ASN A C 1
ATOM 668 O O . ASN A 1 96 ? 24.397 -4.001 2.851 1.00 24.37 98 ASN A O 1
ATOM 673 N N . HIS A 1 97 ? 22.294 -4.751 2.746 1.00 24.39 99 HIS A N 1
ATOM 674 C CA . HIS A 1 97 ? 22.094 -4.426 1.338 1.00 22.33 99 HIS A CA 1
ATOM 675 C C . HIS A 1 97 ? 21.867 -2.941 1.148 1.00 26.36 99 HIS A C 1
ATOM 676 O O . HIS A 1 97 ? 21.141 -2.314 1.922 1.00 25.54 99 HIS A O 1
ATOM 683 N N . GLU A 1 98 ? 22.454 -2.400 0.073 1.00 22.13 100 GLU A N 1
ATOM 684 C CA . GLU A 1 98 ? 22.278 -0.994 -0.263 1.00 21.87 100 GLU A CA 1
ATOM 685 C C . GLU A 1 98 ? 20.809 -0.620 -0.380 1.00 21.78 100 GLU A C 1
ATOM 686 O O . GLU A 1 98 ? 20.394 0.480 0.032 1.00 22.96 100 GLU A O 1
ATOM 692 N N . ASN A 1 99 ? 20.023 -1.475 -1.027 1.00 21.40 101 ASN A N 1
ATOM 693 C CA . ASN A 1 99 ? 18.622 -1.097 -1.245 1.00 20.74 101 ASN A CA 1
ATOM 694 C C . ASN A 1 99 ? 17.797 -1.189 0.028 1.00 23.38 101 ASN A C 1
ATOM 695 O O . ASN A 1 99 ? 16.760 -0.508 0.154 1.00 24.65 101 ASN A O 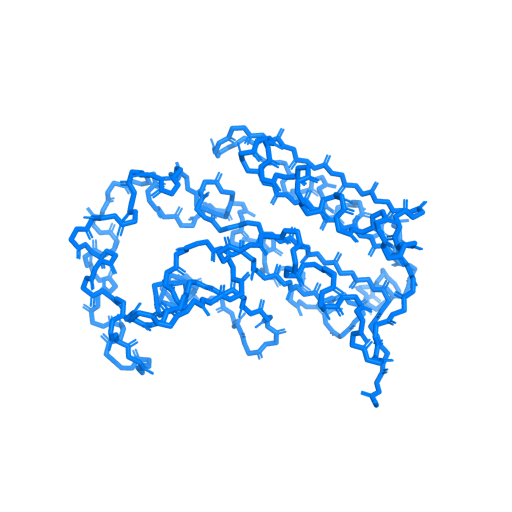1
ATOM 700 N N . TYR A 1 100 ? 18.202 -2.023 0.977 1.00 23.90 102 TYR A N 1
ATOM 701 C CA . TYR A 1 100 ? 17.487 -2.028 2.254 1.00 23.53 102 TYR A CA 1
ATOM 702 C C . TYR A 1 100 ? 17.783 -0.740 3.012 1.00 23.31 102 TYR A C 1
ATOM 703 O O . TYR A 1 100 ? 16.881 -0.121 3.598 1.00 23.51 102 TYR A O 1
ATOM 712 N N . ILE A 1 101 ? 19.055 -0.340 3.023 1.00 23.03 103 ILE A N 1
ATOM 713 C CA . ILE A 1 101 ? 19.439 0.907 3.675 1.00 22.60 103 ILE A CA 1
ATOM 714 C C . ILE A 1 101 ? 18.711 2.079 3.044 1.00 23.88 103 ILE A C 1
ATOM 715 O O . ILE A 1 101 ? 18.115 2.894 3.751 1.00 23.33 103 ILE A O 1
ATOM 720 N N . LYS A 1 102 ? 18.738 2.188 1.707 1.00 23.25 104 LYS A N 1
ATOM 721 C CA . LYS A 1 102 ? 18.027 3.295 1.054 1.00 19.88 104 LYS A CA 1
ATOM 722 C C . LYS A 1 102 ? 16.541 3.260 1.359 1.00 22.40 104 LYS A C 1
ATOM 723 O O . LYS A 1 102 ? 15.914 4.308 1.558 1.00 25.33 104 LYS A O 1
ATOM 729 N N . ALA A 1 103 ? 15.943 2.058 1.357 1.00 21.93 105 ALA A N 1
ATOM 730 C CA . ALA A 1 103 ? 14.522 1.958 1.631 1.00 23.73 105 ALA A CA 1
ATOM 731 C C . ALA A 1 103 ? 14.191 2.518 3.005 1.00 23.98 105 ALA A C 1
ATOM 732 O O . ALA A 1 103 ? 13.220 3.258 3.173 1.00 28.18 105 ALA A O 1
ATOM 734 N N . LEU A 1 104 ? 14.945 2.118 4.029 1.00 23.34 106 LEU A N 1
ATOM 735 C CA . LEU A 1 104 ? 14.597 2.581 5.377 1.00 24.38 106 LEU A CA 1
ATOM 736 C C . LEU A 1 104 ? 14.788 4.094 5.496 1.00 22.99 106 LEU A C 1
ATOM 737 O O . LEU A 1 104 ? 13.949 4.785 6.085 1.00 25.59 106 LEU A O 1
ATOM 742 N N . LEU A 1 105 ? 15.882 4.624 4.956 1.00 26.04 107 LEU A N 1
ATOM 743 C CA . LEU A 1 105 ? 16.024 6.085 4.910 1.00 24.95 107 LEU A CA 1
ATOM 744 C C . LEU A 1 105 ? 14.817 6.735 4.230 1.00 28.34 107 LEU A C 1
ATOM 745 O O . LEU A 1 105 ? 14.266 7.737 4.718 1.00 29.61 107 LEU A O 1
ATOM 750 N N . GLU A 1 106 ? 14.406 6.204 3.078 1.00 26.65 108 GLU A N 1
ATOM 751 C CA . GLU A 1 106 ? 13.252 6.771 2.375 1.00 26.85 108 GLU A CA 1
ATOM 752 C C . GLU A 1 106 ? 11.961 6.667 3.182 1.00 27.85 108 GLU A C 1
ATOM 753 O O . GLU A 1 106 ? 11.145 7.595 3.183 1.00 28.31 108 GLU A O 1
ATOM 759 N N . PHE A 1 107 ? 11.727 5.521 3.832 1.00 30.90 109 PHE A N 1
ATOM 760 C CA . PHE A 1 107 ? 10.546 5.353 4.665 1.00 31.90 109 PHE A CA 1
ATOM 761 C C . PHE A 1 107 ? 10.464 6.410 5.747 1.00 28.62 109 PHE A C 1
ATOM 762 O O . PHE A 1 107 ? 9.370 6.748 6.198 1.00 31.86 109 PHE A O 1
ATOM 770 N N . GLU A 1 108 ? 11.616 6.877 6.237 1.00 28.86 110 GLU A N 1
ATOM 771 C CA . GLU A 1 108 ? 11.668 7.880 7.286 1.00 32.68 110 GLU A CA 1
ATOM 772 C C . GLU A 1 108 ? 11.831 9.294 6.736 1.00 32.64 110 GLU A C 1
ATOM 773 O O . GLU A 1 108 ? 12.024 10.236 7.517 1.00 36.87 110 GLU A O 1
ATOM 779 N N . ASN A 1 109 ? 11.765 9.464 5.416 1.00 32.85 111 ASN A N 1
ATOM 780 C CA . ASN A 1 109 ? 11.840 10.788 4.786 1.00 32.87 111 ASN A CA 1
ATOM 781 C C . ASN A 1 109 ? 13.168 11.470 5.115 1.00 33.88 111 ASN A C 1
ATOM 782 O O . ASN A 1 109 ? 13.227 12.689 5.348 1.00 35.08 111 ASN A O 1
ATOM 787 N N . ILE A 1 110 ? 14.228 10.671 5.125 1.00 31.55 112 ILE A N 1
ATOM 788 C CA . ILE A 1 110 ? 15.600 11.159 5.280 1.00 31.81 112 ILE A CA 1
ATOM 789 C C . ILE A 1 110 ? 16.253 11.223 3.913 1.00 31.67 112 ILE A C 1
ATOM 790 O O . ILE A 1 110 ? 16.319 10.224 3.194 1.00 33.96 112 ILE A O 1
ATOM 795 N N . ASP A 1 111 ? 16.765 12.394 3.564 1.00 35.10 113 ASP A N 1
ATOM 796 C CA . ASP A 1 111 ? 17.445 12.555 2.297 1.00 33.87 113 ASP A CA 1
ATOM 797 C C . ASP A 1 111 ? 18.782 11.824 2.349 1.00 37.12 113 ASP A C 1
ATOM 798 O O . ASP A 1 111 ? 19.519 11.935 3.332 1.00 37.92 113 ASP A O 1
ATOM 803 N N . HIS A 1 112 ? 19.066 11.012 1.334 1.00 31.91 114 HIS A N 1
ATOM 804 C CA . HIS A 1 112 ? 20.331 10.307 1.295 1.00 29.45 114 HIS A CA 1
ATOM 805 C C . HIS A 1 112 ? 21.151 10.689 0.060 1.00 27.38 114 HIS A C 1
ATOM 806 O O . HIS A 1 112 ? 22.185 10.061 -0.206 1.00 31.11 114 HIS A O 1
ATOM 813 N N . ARG A 1 113 ? 20.753 11.751 -0.648 1.00 31.08 115 ARG A N 1
ATOM 814 C CA . ARG A 1 113 ? 21.453 12.196 -1.849 1.00 33.00 115 ARG A CA 1
ATOM 815 C C . ARG A 1 113 ? 22.948 12.348 -1.601 1.00 39.47 115 ARG A C 1
ATOM 816 O O . ARG A 1 113 ? 23.762 12.038 -2.476 1.00 35.70 115 ARG A O 1
ATOM 818 N N . ASN A 1 114 ? 23.322 12.860 -0.429 1.00 29.94 116 ASN A N 1
ATOM 819 C CA . ASN A 1 114 ? 24.720 13.186 -0.141 1.00 27.18 116 ASN A CA 1
ATOM 820 C C . ASN A 1 114 ? 25.351 12.209 0.821 1.00 27.33 116 ASN A C 1
ATOM 821 O O . ASN A 1 114 ? 26.533 12.357 1.137 1.00 29.31 116 ASN A O 1
ATOM 826 N N . ILE A 1 115 ? 24.597 11.228 1.316 1.00 28.37 117 ILE A N 1
ATOM 827 C CA . ILE A 1 115 ? 25.172 10.210 2.189 1.00 29.13 117 ILE A CA 1
ATOM 828 C C . ILE A 1 115 ? 25.839 9.155 1.325 1.00 26.45 117 ILE A C 1
ATOM 829 O O . ILE A 1 115 ? 25.229 8.636 0.377 1.00 30.96 117 ILE A O 1
ATOM 834 N N . ILE A 1 116 ? 27.088 8.810 1.664 1.00 23.70 118 ILE A N 1
ATOM 835 C CA . ILE A 1 116 ? 27.803 7.735 0.992 1.00 22.26 118 ILE A CA 1
ATOM 836 C C . ILE A 1 116 ? 27.520 6.426 1.714 1.00 26.16 118 ILE A C 1
ATOM 837 O O . ILE A 1 116 ? 27.651 6.342 2.940 1.00 30.32 118 ILE A O 1
ATOM 842 N N . ILE A 1 117 ? 27.112 5.412 0.961 1.00 26.56 119 ILE A N 1
ATOM 843 C CA . ILE A 1 117 ? 26.765 4.111 1.520 1.00 21.80 119 ILE A CA 1
ATOM 844 C C . ILE A 1 117 ? 27.757 3.087 0.985 1.00 27.47 119 ILE A C 1
ATOM 845 O O . ILE A 1 117 ? 27.856 2.887 -0.234 1.00 25.08 119 ILE A O 1
ATOM 850 N N . TYR A 1 118 ? 28.472 2.426 1.896 1.00 24.51 120 TYR A N 1
ATOM 851 C CA . TYR A 1 118 ? 29.355 1.309 1.539 1.00 22.25 120 TYR A CA 1
ATOM 852 C C . TYR A 1 118 ? 28.711 0.038 2.051 1.00 25.60 120 TYR A C 1
ATOM 853 O O . TYR A 1 118 ? 28.782 -0.256 3.258 1.00 26.63 120 TYR A O 1
ATOM 862 N N . PRO A 1 119 ? 28.052 -0.727 1.183 1.00 27.56 121 PRO A N 1
ATOM 863 C CA . PRO A 1 119 ? 27.178 -1.820 1.634 1.00 26.21 121 PRO A CA 1
ATOM 864 C C . PRO A 1 119 ? 27.715 -3.201 1.284 1.00 27.16 121 PRO A C 1
ATOM 865 O O . PRO A 1 119 ? 28.837 -3.318 0.762 1.00 29.09 121 PRO A O 1
ATOM 869 N N . ARG A 1 120 ? 26.944 -4.262 1.538 1.00 25.11 122 ARG A N 1
ATOM 870 C CA . ARG A 1 120 ? 27.392 -5.555 1.061 1.00 29.85 122 ARG A CA 1
ATOM 871 C C . ARG A 1 120 ? 27.360 -5.572 -0.466 1.00 29.73 122 ARG A C 1
ATOM 872 O O . ARG A 1 120 ? 26.744 -4.708 -1.110 1.00 31.12 122 ARG A O 1
ATOM 880 N N . GLY A 1 121 ? 28.070 -6.543 -1.048 1.00 33.22 123 GLY A N 1
ATOM 881 C CA . GLY A 1 121 ? 28.073 -6.722 -2.483 1.00 35.61 123 GLY A CA 1
ATOM 882 C C . GLY A 1 121 ? 26.825 -7.424 -2.980 1.00 43.01 123 GLY A C 1
ATOM 883 O O . GLY A 1 121 ? 25.965 -7.865 -2.215 1.00 41.63 123 GLY A O 1
ATOM 884 N N . VAL A 1 122 ? 26.716 -7.520 -4.303 1.00 39.91 124 VAL A N 1
ATOM 885 C CA . VAL A 1 122 ? 25.609 -8.226 -4.934 1.00 47.97 124 VAL A CA 1
ATOM 886 C C . VAL A 1 122 ? 26.106 -9.588 -5.376 1.00 51.21 124 VAL A C 1
ATOM 887 O O . VAL A 1 122 ? 27.180 -9.702 -5.984 1.00 53.33 124 VAL A O 1
ATOM 891 N N . GLY A 1 123 ? 25.345 -10.625 -5.049 1.00 50.43 125 GLY A N 1
ATOM 892 C CA . GLY A 1 123 ? 25.734 -11.962 -5.456 1.00 53.19 125 GLY A CA 1
ATOM 893 C C . GLY A 1 123 ? 27.084 -12.339 -4.883 1.00 58.82 125 GLY A C 1
ATOM 894 O O . GLY A 1 123 ? 27.406 -12.028 -3.730 1.00 59.91 125 GLY A O 1
ATOM 895 N N . ASN A 1 124 ? 27.894 -13.006 -5.707 1.00 53.96 126 ASN A N 1
ATOM 896 C CA . ASN A 1 124 ? 29.234 -13.436 -5.320 1.00 61.05 126 ASN A CA 1
ATOM 897 C C . ASN A 1 124 ? 30.250 -12.309 -5.318 1.00 58.63 126 ASN A C 1
ATOM 898 O O . ASN A 1 124 ? 31.416 -12.565 -5.004 1.00 64.22 126 ASN A O 1
ATOM 903 N N . THR A 1 125 ? 29.866 -11.094 -5.694 1.00 54.44 127 THR A N 1
ATOM 904 C CA . THR A 1 125 ? 30.790 -9.966 -5.683 1.00 53.21 127 THR A CA 1
ATOM 905 C C . THR A 1 125 ? 30.797 -9.338 -4.297 1.00 47.22 127 THR A C 1
ATOM 906 O O . THR A 1 125 ? 29.738 -9.022 -3.747 1.00 44.15 127 THR A O 1
ATOM 910 N N . ILE A 1 126 ? 31.986 -9.171 -3.734 1.00 47.38 128 ILE A N 1
ATOM 911 C CA . ILE A 1 126 ? 32.123 -8.640 -2.385 1.00 36.35 128 ILE A CA 1
ATOM 912 C C . ILE A 1 126 ? 31.986 -7.126 -2.424 1.00 34.27 128 ILE A C 1
ATOM 913 O O . ILE A 1 126 ? 32.597 -6.462 -3.267 1.00 37.49 128 ILE A O 1
ATOM 918 N N . GLY A 1 127 ? 31.229 -6.575 -1.480 1.00 31.55 129 GLY A N 1
ATOM 919 C CA . GLY A 1 127 ? 31.053 -5.136 -1.391 1.00 36.26 129 GLY A CA 1
ATOM 920 C C . GLY A 1 127 ? 31.878 -4.486 -0.297 1.00 33.10 129 GLY A C 1
ATOM 921 O O . GLY A 1 127 ? 32.399 -5.145 0.605 1.00 32.52 129 GLY A O 1
ATOM 922 N N . PRO A 1 128 ? 31.989 -3.156 -0.338 1.00 29.77 130 PRO A N 1
ATOM 923 C CA . PRO A 1 128 ? 32.940 -2.490 0.568 1.00 28.57 130 PRO A CA 1
ATOM 924 C C . PRO A 1 128 ? 32.532 -2.569 2.026 1.00 30.78 130 PRO A C 1
ATOM 925 O O . PRO A 1 128 ? 33.409 -2.563 2.902 1.00 31.13 130 PRO A O 1
ATOM 929 N N . GLY A 1 129 ? 31.233 -2.633 2.322 1.00 26.11 131 GLY A N 1
ATOM 930 C CA . GLY A 1 129 ? 30.841 -2.684 3.715 1.00 28.54 131 GLY A CA 1
ATOM 931 C C . GLY A 1 129 ? 31.094 -4.019 4.375 1.00 31.38 131 GLY A C 1
ATOM 932 O O . GLY A 1 129 ? 30.894 -4.141 5.588 1.00 36.38 131 GLY A O 1
ATOM 933 N N . GLU A 1 130 ? 31.510 -5.020 3.599 1.00 30.25 132 GLU A N 1
ATOM 934 C CA . GLU A 1 130 ? 31.853 -6.329 4.142 1.00 30.54 132 GLU A CA 1
ATOM 935 C C . GLU A 1 130 ? 33.216 -6.332 4.815 1.00 31.11 132 GLU A C 1
ATOM 936 O O . GLU A 1 130 ? 33.572 -7.320 5.455 1.00 35.70 132 GLU A O 1
ATOM 942 N N . ASP A 1 131 ? 33.993 -5.252 4.689 1.00 31.53 133 ASP A N 1
ATOM 943 C CA . ASP A 1 131 ? 35.334 -5.195 5.282 1.00 29.35 133 ASP A CA 1
ATOM 944 C C . ASP A 1 131 ? 35.450 -3.758 5.777 1.00 31.94 133 ASP A C 1
ATOM 945 O O . ASP A 1 131 ? 35.856 -2.893 5.002 1.00 31.73 133 ASP A O 1
ATOM 950 N N . LYS A 1 132 ? 35.004 -3.510 7.022 1.00 33.54 134 LYS A N 1
ATOM 951 C CA . LYS A 1 132 ? 34.870 -2.130 7.511 1.00 31.04 134 LYS A CA 1
ATOM 952 C C . LYS A 1 132 ? 36.223 -1.441 7.588 1.00 32.42 134 LYS A C 1
ATOM 953 O O . LYS A 1 132 ? 36.334 -0.235 7.321 1.00 29.53 134 LYS A O 1
ATOM 959 N N . TYR A 1 133 ? 37.248 -2.171 8.022 1.00 34.15 135 TYR A N 1
ATOM 960 C CA . TYR A 1 133 ? 38.595 -1.617 8.042 1.00 34.19 135 TYR A CA 1
ATOM 961 C C . TYR A 1 133 ? 38.978 -1.111 6.664 1.00 30.17 135 TYR A C 1
ATOM 962 O O . TYR A 1 133 ? 39.355 0.056 6.499 1.00 31.52 135 TYR A O 1
ATOM 971 N N . LYS A 1 134 ? 38.889 -1.983 5.654 1.00 30.21 136 LYS A N 1
ATOM 972 C CA . LYS A 1 134 ? 39.263 -1.582 4.302 1.00 31.59 136 LYS A CA 1
ATOM 973 C C . LYS A 1 134 ? 38.368 -0.470 3.761 1.00 34.11 136 LYS A C 1
ATOM 974 O O . LYS A 1 134 ? 38.837 0.361 2.972 1.00 33.37 136 LYS A O 1
ATOM 980 N N . ALA A 1 135 ? 37.086 -0.457 4.146 1.00 28.93 137 ALA A N 1
ATOM 981 C CA . ALA A 1 135 ? 36.171 0.605 3.698 1.00 26.08 137 ALA A CA 1
ATOM 982 C C . ALA A 1 135 ? 36.645 1.974 4.175 1.00 32.28 137 ALA A C 1
ATOM 983 O O . ALA A 1 135 ? 36.659 2.951 3.407 1.00 28.94 137 ALA A O 1
ATOM 985 N N . VAL A 1 136 ? 37.033 2.064 5.448 1.00 27.81 138 VAL A N 1
ATOM 986 C CA . VAL A 1 136 ? 37.529 3.331 5.982 1.00 27.87 138 VAL A CA 1
ATOM 987 C C . VAL A 1 136 ? 38.850 3.707 5.335 1.00 32.28 138 VAL A C 1
ATOM 988 O O . VAL A 1 136 ? 39.066 4.872 4.985 1.00 28.19 138 VAL A O 1
ATOM 992 N N . VAL A 1 137 ? 39.763 2.740 5.182 1.00 32.66 139 VAL A N 1
ATOM 993 C CA . VAL A 1 137 ? 41.047 3.057 4.567 1.00 35.58 139 VAL A CA 1
ATOM 994 C C . VAL A 1 137 ? 40.832 3.579 3.156 1.00 39.04 139 VAL A C 1
ATOM 995 O O . VAL A 1 137 ? 41.396 4.608 2.764 1.00 34.73 139 VAL A O 1
ATOM 999 N N . SER A 1 138 ? 39.977 2.900 2.384 1.00 34.10 140 SER A N 1
ATOM 1000 C CA . SER A 1 138 ? 39.701 3.337 1.018 1.00 35.86 140 SER A CA 1
ATOM 1001 C C . SER A 1 138 ? 39.079 4.723 0.997 1.00 29.80 140 SER A C 1
ATOM 1002 O O . SER A 1 138 ? 39.422 5.554 0.142 1.00 34.55 140 SER A O 1
ATOM 1005 N N . HIS A 1 139 ? 38.146 4.984 1.912 1.00 29.10 141 HIS A N 1
ATOM 1006 C CA . HIS A 1 139 ? 37.518 6.299 1.915 1.00 29.22 141 HIS A CA 1
ATOM 1007 C C . HIS A 1 139 ? 38.520 7.386 2.263 1.00 33.22 141 HIS A C 1
ATOM 1008 O O . HIS A 1 139 ? 38.550 8.438 1.608 1.00 33.15 141 HIS A O 1
ATOM 1015 N N . GLU A 1 140 ? 39.348 7.163 3.289 1.00 28.83 142 GLU A N 1
ATOM 1016 C CA . GLU A 1 140 ? 40.328 8.189 3.660 1.00 27.16 142 GLU A CA 1
ATOM 1017 C C . GLU A 1 140 ? 41.310 8.465 2.534 1.00 30.94 142 GLU A C 1
ATOM 1018 O O . GLU A 1 140 ? 41.848 9.579 2.430 1.00 32.48 142 GLU A O 1
ATOM 1024 N N . GLU A 1 141 ? 41.551 7.483 1.676 1.00 33.60 143 GLU A N 1
ATOM 1025 C CA . GLU A 1 141 ? 42.525 7.657 0.608 1.00 34.44 143 GLU A CA 1
ATOM 1026 C C . GLU A 1 141 ? 41.964 8.392 -0.602 1.00 39.06 143 GLU A C 1
ATOM 1027 O O . GLU A 1 141 ? 42.738 8.735 -1.500 1.00 41.48 143 GLU A O 1
ATOM 1033 N N . LYS A 1 142 ? 40.661 8.666 -0.636 1.00 37.65 144 LYS A N 1
ATOM 1034 C CA . LYS A 1 142 ? 40.112 9.492 -1.706 1.00 31.32 144 LYS A CA 1
ATOM 1035 C C . LYS A 1 142 ? 40.792 10.863 -1.684 1.00 34.79 144 LYS A C 1
ATOM 1036 O O . LYS A 1 142 ? 41.081 11.395 -0.607 1.00 37.26 144 LYS A O 1
ATOM 1042 N N . PRO A 1 143 ? 41.075 11.457 -2.845 1.00 40.29 145 PRO A N 1
ATOM 1043 C CA . PRO A 1 143 ? 41.882 12.686 -2.852 1.00 40.51 145 PRO A CA 1
ATOM 1044 C C . PRO A 1 143 ? 41.207 13.890 -2.205 1.00 35.18 145 PRO A C 1
ATOM 1045 O O . PRO A 1 143 ? 41.911 14.850 -1.846 1.00 39.39 145 PRO A O 1
ATOM 1049 N N . GLU A 1 144 ? 39.894 13.900 -2.070 1.00 37.47 146 GLU A N 1
ATOM 1050 C CA . GLU A 1 144 ? 39.251 15.038 -1.433 1.00 39.62 146 GLU A CA 1
ATOM 1051 C C . GLU A 1 144 ? 39.275 14.967 0.092 1.00 35.74 146 GLU A C 1
ATOM 1052 O O . GLU A 1 144 ? 39.000 15.975 0.753 1.00 36.83 146 GLU A O 1
ATOM 1058 N N . CYS A 1 145 ? 39.598 13.819 0.670 1.00 37.26 147 CYS A N 1
ATOM 1059 C CA . CYS A 1 145 ? 39.548 13.664 2.117 1.00 29.13 147 CYS A CA 1
ATOM 1060 C C . CYS A 1 145 ? 40.804 14.232 2.757 1.00 36.69 147 CYS A C 1
ATOM 1061 O O . CYS A 1 145 ? 41.921 13.955 2.312 1.00 36.89 147 CYS A O 1
ATOM 1064 N N . LEU A 1 146 ? 40.614 15.001 3.817 1.00 30.43 148 LEU A N 1
ATOM 1065 C CA . LEU A 1 146 ? 41.662 15.690 4.549 1.00 27.56 148 LEU A CA 1
ATOM 1066 C C . LEU A 1 146 ? 41.508 15.380 6.027 1.00 32.86 148 LEU A C 1
ATOM 1067 O O . LEU A 1 146 ? 40.413 15.068 6.490 1.00 33.61 148 LEU A O 1
ATOM 1072 N N . PRO A 1 147 ? 42.586 15.485 6.795 1.00 30.63 149 PRO A N 1
ATOM 1073 C CA . PRO A 1 147 ? 42.473 15.272 8.243 1.00 31.34 149 PRO A CA 1
ATOM 1074 C C . PRO A 1 147 ? 41.509 16.259 8.871 1.00 35.78 149 PRO A C 1
ATOM 1075 O O . PRO A 1 147 ? 41.351 17.387 8.406 1.00 34.02 149 PRO A O 1
ATOM 1079 N N . GLY A 1 148 ? 40.931 15.843 9.981 1.00 35.61 150 GLY A N 1
ATOM 1080 C CA . GLY A 1 148 ? 39.978 16.679 10.696 1.00 33.89 150 GLY A CA 1
ATOM 1081 C C . GLY A 1 148 ? 39.181 15.816 11.668 1.00 35.35 150 GLY A C 1
ATOM 1082 O O . GLY A 1 148 ? 39.686 14.829 12.195 1.00 36.57 150 GLY A O 1
ATOM 1083 N N . PHE A 1 149 ? 37.927 16.182 11.857 1.00 33.13 151 PHE A N 1
ATOM 1084 C CA . PHE A 1 149 ? 37.108 15.522 12.858 1.00 30.94 151 PHE A CA 1
ATOM 1085 C C . PHE A 1 149 ? 36.565 14.206 12.328 1.00 34.20 151 PHE A C 1
ATOM 1086 O O . PHE A 1 149 ? 36.170 14.108 11.164 1.00 33.37 151 PHE A O 1
ATOM 1094 N N . ARG A 1 150 ? 36.562 13.187 13.185 1.00 31.58 152 ARG A N 1
ATOM 1095 C CA . ARG A 1 150 ? 36.005 11.880 12.839 1.00 31.19 152 ARG A CA 1
ATOM 1096 C C . ARG A 1 150 ? 35.102 11.398 13.961 1.00 34.43 152 ARG A C 1
ATOM 1097 O O . ARG A 1 150 ? 35.523 11.329 15.123 1.00 33.87 152 ARG A O 1
ATOM 1105 N N . LEU A 1 151 ? 33.870 11.050 13.603 1.00 30.28 153 LEU A N 1
ATOM 1106 C CA . LEU A 1 151 ? 32.927 10.417 14.513 1.00 30.67 153 LEU A CA 1
ATOM 1107 C C . LEU A 1 151 ? 32.635 9.025 13.971 1.00 31.68 153 LEU A C 1
ATOM 1108 O O . LEU A 1 151 ? 32.384 8.872 12.771 1.00 34.22 153 LEU A O 1
ATOM 1113 N N . ILE A 1 152 ? 32.714 8.010 14.837 1.00 30.76 154 ILE A N 1
ATOM 1114 C CA . ILE A 1 152 ? 32.450 6.619 14.461 1.00 30.77 154 ILE A CA 1
ATOM 1115 C C . ILE A 1 152 ? 31.488 6.052 15.476 1.00 33.01 154 ILE A C 1
ATOM 1116 O O . ILE A 1 152 ? 31.779 6.074 16.679 1.00 31.15 154 ILE A O 1
ATOM 1121 N N . CYS A 1 153 ? 30.360 5.533 14.998 1.00 29.81 155 CYS A N 1
ATOM 1122 C CA . CYS A 1 153 ? 29.383 4.848 15.837 1.00 34.48 155 CYS A CA 1
ATOM 1123 C C . CYS A 1 153 ? 29.154 3.434 15.322 1.00 30.31 155 CYS A C 1
ATOM 1124 O O . CYS A 1 153 ? 28.860 3.239 14.135 1.00 31.91 155 CYS A O 1
ATOM 1127 N N . ASP A 1 154 ? 29.291 2.448 16.213 1.00 31.46 156 ASP A N 1
ATOM 1128 C CA . ASP A 1 154 ? 29.007 1.061 15.872 1.00 33.18 156 ASP A CA 1
ATOM 1129 C C . ASP A 1 154 ? 28.478 0.351 17.109 1.00 35.54 156 ASP A C 1
ATOM 1130 O O . ASP A 1 154 ? 28.937 0.610 18.223 1.00 37.90 156 ASP A O 1
ATOM 1135 N N . ASP A 1 155 ? 27.505 -0.538 16.911 1.00 32.04 157 ASP A N 1
ATOM 1136 C CA . ASP A 1 155 ? 27.012 -1.352 18.018 1.00 33.87 157 ASP A CA 1
ATOM 1137 C C . ASP A 1 155 ? 27.839 -2.618 18.236 1.00 39.96 157 ASP A C 1
ATOM 1138 O O . ASP A 1 155 ? 27.690 -3.272 19.276 1.00 40.10 157 ASP A O 1
ATOM 1143 N N . ASP A 1 156 ? 28.664 -3.000 17.268 1.00 47.42 158 ASP A N 1
ATOM 1144 C CA . ASP A 1 156 ? 29.555 -4.143 17.396 1.00 52.79 158 ASP A CA 1
ATOM 1145 C C . ASP A 1 156 ? 30.935 -3.583 17.739 1.00 55.50 158 ASP A C 1
ATOM 1146 O O . ASP A 1 156 ? 31.553 -2.895 16.917 1.00 46.30 158 ASP A O 1
ATOM 1151 N N . GLU A 1 157 ? 31.394 -3.825 18.973 1.00 51.90 159 GLU A N 1
ATOM 1152 C CA . GLU A 1 157 ? 32.649 -3.209 19.415 1.00 61.88 159 GLU A CA 1
ATOM 1153 C C . GLU A 1 157 ? 33.792 -3.563 18.474 1.00 60.16 159 GLU A C 1
ATOM 1154 O O . GLU A 1 157 ? 34.617 -2.708 18.129 1.00 60.91 159 GLU A O 1
ATOM 1160 N N . VAL A 1 158 ? 33.839 -4.820 18.038 1.00 62.36 160 VAL A N 1
ATOM 1161 C CA . VAL A 1 158 ? 34.865 -5.279 17.107 1.00 62.97 160 VAL A CA 1
ATOM 1162 C C . VAL A 1 158 ? 34.795 -4.496 15.804 1.00 60.29 160 VAL A C 1
ATOM 1163 O O . VAL A 1 158 ? 35.800 -3.950 15.332 1.00 57.91 160 VAL A O 1
ATOM 1167 N N . ASP A 1 159 ? 33.616 -4.477 15.183 1.00 46.56 161 ASP A N 1
ATOM 1168 C CA . ASP A 1 159 ? 33.407 -3.681 13.980 1.00 44.71 161 ASP A CA 1
ATOM 1169 C C . ASP A 1 159 ? 33.843 -2.250 14.195 1.00 46.04 161 ASP A C 1
ATOM 1170 O O . ASP A 1 159 ? 34.466 -1.642 13.319 1.00 51.83 161 ASP A O 1
ATOM 1175 N N . GLY A 1 160 ? 33.480 -1.679 15.345 1.00 47.75 162 GLY A N 1
ATOM 1176 C CA . GLY A 1 160 ? 33.815 -0.294 15.597 1.00 41.06 162 GLY A CA 1
ATOM 1177 C C . GLY A 1 160 ? 35.312 -0.084 15.614 1.00 57.91 162 GLY A C 1
ATOM 1178 O O . GLY A 1 160 ? 35.823 0.877 15.031 1.00 47.55 162 GLY A O 1
ATOM 1179 N N . GLU A 1 161 ? 36.037 -1.003 16.257 1.00 43.92 163 GLU A N 1
ATOM 1180 C CA . GLU A 1 161 ? 37.488 -0.929 16.260 1.00 47.42 163 GLU A CA 1
ATOM 1181 C C . GLU A 1 161 ? 38.052 -1.161 14.871 1.00 50.08 163 GLU A C 1
ATOM 1182 O O . GLU A 1 161 ? 39.095 -0.597 14.531 1.00 55.12 163 GLU A O 1
ATOM 1188 N N . GLU A 1 162 ? 37.373 -1.966 14.049 1.00 48.41 164 GLU A N 1
ATOM 1189 C CA . GLU A 1 162 ? 37.809 -2.117 12.667 1.00 46.03 164 GLU A CA 1
ATOM 1190 C C . GLU A 1 162 ? 37.799 -0.779 11.939 1.00 38.26 164 GLU A C 1
ATOM 1191 O O . GLU A 1 162 ? 38.730 -0.475 11.185 1.00 43.14 164 GLU A O 1
ATOM 1197 N N . MET A 1 163 ? 36.744 0.022 12.124 1.00 43.81 165 MET A N 1
ATOM 1198 C CA . MET A 1 163 ? 36.725 1.345 11.497 1.00 41.45 165 MET A CA 1
ATOM 1199 C C . MET A 1 163 ? 37.752 2.274 12.140 1.00 39.59 165 MET A C 1
ATOM 1200 O O . MET A 1 163 ? 38.470 2.996 11.434 1.00 37.03 165 MET A O 1
ATOM 1205 N N . CYS A 1 164 ? 37.865 2.249 13.473 1.00 38.80 166 CYS A N 1
ATOM 1206 C CA . CYS A 1 164 ? 38.941 2.987 14.141 1.00 39.76 166 CYS A CA 1
ATOM 1207 C C . CYS A 1 164 ? 40.317 2.571 13.627 1.00 41.77 166 CYS A C 1
ATOM 1208 O O . CYS A 1 164 ? 41.184 3.418 13.397 1.00 44.84 166 CYS A O 1
ATOM 1211 N N . ASN A 1 165 ? 40.562 1.258 13.499 1.00 41.68 167 ASN A N 1
ATOM 1212 C CA . ASN A 1 165 ? 41.868 0.817 13.014 1.00 42.09 167 ASN A CA 1
ATOM 1213 C C . ASN A 1 165 ? 42.153 1.341 11.614 1.00 41.27 167 ASN A C 1
ATOM 1214 O O . ASN A 1 165 ? 43.294 1.649 11.290 1.00 43.24 167 ASN A O 1
ATOM 1219 N N . GLY A 1 166 ? 41.129 1.465 10.774 1.00 39.74 168 GLY A N 1
ATOM 1220 C CA . GLY A 1 166 ? 41.328 2.062 9.459 1.00 43.89 168 GLY A CA 1
ATOM 1221 C C . GLY A 1 166 ? 41.789 3.510 9.504 1.00 48.04 168 GLY A C 1
ATOM 1222 O O . GLY A 1 166 ? 42.650 3.913 8.718 1.00 44.83 168 GLY A O 1
ATOM 1223 N N . LEU A 1 167 ? 41.207 4.325 10.396 1.00 41.94 169 LEU A N 1
ATOM 1224 C CA . LEU A 1 167 ? 41.714 5.689 10.581 1.00 39.67 169 LEU A CA 1
ATOM 1225 C C . LEU A 1 167 ? 43.157 5.685 11.051 1.00 40.78 169 LEU A C 1
ATOM 1226 O O . LEU A 1 167 ? 43.969 6.517 10.616 1.00 43.23 169 LEU A O 1
ATOM 1231 N N . ILE A 1 168 ? 43.484 4.807 11.997 1.00 47.51 170 ILE A N 1
ATOM 1232 C CA . ILE A 1 168 ? 44.860 4.761 12.487 1.00 45.85 170 ILE A CA 1
ATOM 1233 C C . ILE A 1 168 ? 45.805 4.419 11.347 1.00 44.07 170 ILE A C 1
ATOM 1234 O O . ILE A 1 168 ? 46.849 5.056 11.163 1.00 52.56 170 ILE A O 1
ATOM 1239 N N . HIS A 1 169 ? 45.456 3.394 10.566 1.00 43.50 171 HIS A N 1
ATOM 1240 C CA . HIS A 1 169 ? 46.343 2.961 9.492 1.00 42.62 171 HIS A CA 1
ATOM 1241 C C . HIS A 1 169 ? 46.639 4.084 8.513 1.00 42.92 171 HIS A C 1
ATOM 1242 O O . HIS A 1 169 ? 47.729 4.114 7.927 1.00 46.54 171 HIS A O 1
ATOM 1249 N N . THR A 1 170 ? 45.697 5.015 8.328 1.00 44.45 172 THR A N 1
ATOM 1250 C CA . THR A 1 170 ? 45.850 6.109 7.381 1.00 43.05 172 THR A CA 1
ATOM 1251 C C . THR A 1 170 ? 46.337 7.392 8.022 1.00 43.72 172 THR A C 1
ATOM 1252 O O . THR A 1 170 ? 46.385 8.416 7.343 1.00 45.68 172 THR A O 1
ATOM 1256 N N . GLY A 1 171 ? 46.691 7.363 9.304 1.00 44.32 173 GLY A N 1
ATOM 1257 C CA . GLY A 1 171 ? 47.125 8.566 9.983 1.00 43.53 173 GLY A CA 1
ATOM 1258 C C . GLY A 1 171 ? 46.057 9.622 10.114 1.00 47.98 173 GLY A C 1
ATOM 1259 O O . GLY A 1 171 ? 46.381 10.814 10.166 1.00 45.03 173 GLY A O 1
ATOM 1260 N N . ARG A 1 172 ? 44.786 9.209 10.203 1.00 41.55 174 ARG A N 1
ATOM 1261 C CA . ARG A 1 172 ? 43.635 10.104 10.219 1.00 36.62 174 ARG A CA 1
ATOM 1262 C C . ARG A 1 172 ? 42.870 10.024 11.536 1.00 37.81 174 ARG A C 1
ATOM 1263 O O . ARG A 1 172 ? 41.655 10.224 11.570 1.00 34.13 174 ARG A O 1
ATOM 1271 N N . SER A 1 173 ? 43.560 9.744 12.634 1.00 43.33 175 SER A N 1
ATOM 1272 C CA . SER A 1 173 ? 42.886 9.489 13.899 1.00 46.69 175 SER A CA 1
ATOM 1273 C C . SER A 1 173 ? 43.337 10.463 14.979 1.00 38.91 175 SER A C 1
ATOM 1274 O O . SER A 1 173 ? 43.380 10.118 16.156 1.00 55.32 175 SER A O 1
ATOM 1277 N N . GLN A 1 174 ? 43.653 11.694 14.598 1.00 49.88 176 GLN A N 1
ATOM 1278 C CA . GLN A 1 174 ? 44.125 12.663 15.578 1.00 67.79 176 GLN A CA 1
ATOM 1279 C C . GLN A 1 174 ? 42.995 13.280 16.388 1.00 59.42 176 GLN A C 1
ATOM 1280 O O . GLN A 1 174 ? 43.257 13.874 17.438 1.00 56.19 176 GLN A O 1
ATOM 1286 N N . LEU A 1 175 ? 41.751 13.158 15.928 1.00 48.40 177 LEU A N 1
ATOM 1287 C CA . LEU A 1 175 ? 40.610 13.829 16.536 1.00 44.96 177 LEU A CA 1
ATOM 1288 C C . LEU A 1 175 ? 39.380 12.966 16.257 1.00 42.34 177 LEU A C 1
ATOM 1289 O O . LEU A 1 175 ? 38.524 13.295 15.449 1.00 45.66 177 LEU A O 1
ATOM 1294 N N . VAL A 1 176 ? 39.311 11.832 16.943 1.00 42.28 178 VAL A N 1
ATOM 1295 C CA . VAL A 1 176 ? 38.257 10.845 16.738 1.00 40.29 178 VAL A CA 1
ATOM 1296 C C . VAL A 1 176 ? 37.376 10.796 17.971 1.00 44.25 178 VAL A C 1
ATOM 1297 O O . VAL A 1 176 ? 37.871 10.815 19.103 1.00 45.91 178 VAL A O 1
ATOM 1301 N N . LYS A 1 177 ? 36.068 10.719 17.753 1.00 41.04 179 LYS A N 1
ATOM 1302 C CA . LYS A 1 177 ? 35.121 10.367 18.801 1.00 41.10 179 LYS A CA 1
ATOM 1303 C C . LYS A 1 177 ? 34.523 9.029 18.410 1.00 37.16 179 LYS A C 1
ATOM 1304 O O . LYS A 1 177 ? 33.964 8.897 17.320 1.00 43.21 179 LYS A O 1
ATOM 1310 N N . PHE A 1 178 ? 34.662 8.037 19.279 1.00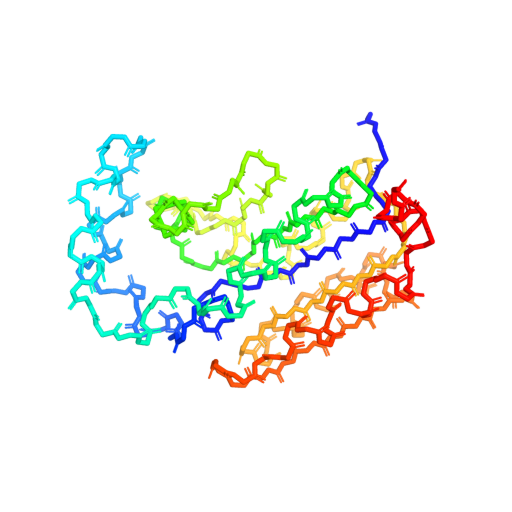 38.17 180 PHE A N 1
ATOM 1311 C CA . PHE A 1 178 ? 34.207 6.689 18.983 1.00 38.38 180 PHE A CA 1
ATOM 1312 C C . PHE A 1 178 ? 33.155 6.306 20.006 1.00 41.38 180 PHE A C 1
ATOM 1313 O O . PHE A 1 178 ? 33.410 6.376 21.213 1.00 43.67 180 PHE A O 1
ATOM 1321 N N . HIS A 1 179 ? 31.976 5.918 19.525 1.00 36.83 181 HIS A N 1
ATOM 1322 C CA . HIS A 1 179 ? 30.872 5.530 20.390 1.00 38.37 181 HIS A CA 1
ATOM 1323 C C . HIS A 1 179 ? 30.424 4.124 20.031 1.00 42.05 181 HIS A C 1
ATOM 1324 O O . HIS A 1 179 ? 30.026 3.857 18.890 1.00 35.97 181 HIS A O 1
ATOM 1331 N N . ASN A 1 180 ? 30.527 3.228 21.000 1.00 40.82 182 ASN A N 1
ATOM 1332 C CA . ASN A 1 180 ? 30.049 1.859 20.885 1.00 41.57 182 ASN A CA 1
ATOM 1333 C C . ASN A 1 180 ? 29.000 1.701 21.973 1.00 45.71 182 ASN A C 1
ATOM 1334 O O . ASN A 1 180 ? 29.316 1.815 23.162 1.00 46.42 182 ASN A O 1
ATOM 1339 N N . GLU A 1 181 ? 27.747 1.512 21.564 1.00 42.58 183 GLU A N 1
ATOM 1340 C CA . GLU A 1 181 ? 26.642 1.378 22.501 1.00 42.54 183 GLU A CA 1
ATOM 1341 C C . GLU A 1 181 ? 25.733 0.258 22.019 1.00 42.72 183 GLU A C 1
ATOM 1342 O O . GLU A 1 181 ? 25.762 -0.127 20.847 1.00 43.11 183 GLU A O 1
ATOM 1348 N N . LYS A 1 182 ? 24.945 -0.285 22.945 1.00 45.14 184 LYS A N 1
ATOM 1349 C CA . LYS A 1 182 ? 23.919 -1.242 22.566 1.00 45.81 184 LYS A CA 1
ATOM 1350 C C . LYS A 1 182 ? 22.864 -0.543 21.711 1.00 47.52 184 LYS A C 1
ATOM 1351 O O . LYS A 1 182 ? 22.635 0.662 21.851 1.00 44.39 184 LYS A O 1
ATOM 1354 N N . PRO A 1 183 ? 22.216 -1.271 20.808 1.00 44.34 185 PRO A N 1
ATOM 1355 C CA . PRO A 1 183 ? 21.197 -0.639 19.966 1.00 43.68 185 PRO A CA 1
ATOM 1356 C C . PRO A 1 183 ? 20.162 0.061 20.830 1.00 47.65 185 PRO A C 1
ATOM 1357 O O . PRO A 1 183 ? 19.754 -0.441 21.882 1.00 48.43 185 PRO A O 1
ATOM 1361 N N . GLY A 1 184 ? 19.761 1.248 20.394 1.00 47.14 186 GLY A N 1
ATOM 1362 C CA . GLY A 1 184 ? 18.839 2.050 21.157 1.00 51.22 186 GLY A CA 1
ATOM 1363 C C . GLY A 1 184 ? 19.467 2.873 22.259 1.00 51.76 186 GLY A C 1
ATOM 1364 O O . GLY A 1 184 ? 18.755 3.650 22.905 1.00 51.97 186 GLY A O 1
ATOM 1365 N N . GLN A 1 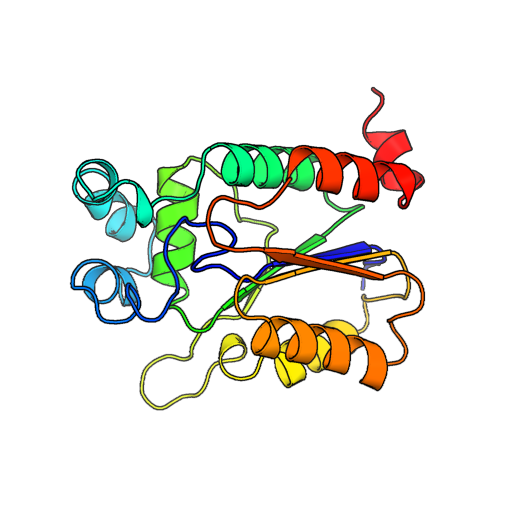185 ? 20.772 2.739 22.494 1.00 46.92 187 GLN A N 1
ATOM 1366 C CA . GLN A 1 185 ? 21.436 3.421 23.597 1.00 51.14 187 GLN A CA 1
ATOM 1367 C C . GLN A 1 185 ? 22.405 4.504 23.135 1.00 47.66 187 GLN A C 1
ATOM 1368 O O . GLN A 1 185 ? 23.190 5.002 23.948 1.00 54.70 187 GLN A O 1
ATOM 1374 N N . PHE A 1 186 ? 22.364 4.893 21.863 1.00 45.89 188 PHE A N 1
ATOM 1375 C CA . PHE A 1 186 ? 23.262 5.927 21.357 1.00 42.73 188 PHE A CA 1
ATOM 1376 C C . PHE A 1 186 ? 22.735 7.319 21.698 1.00 46.94 188 PHE A C 1
ATOM 1377 O O . PHE A 1 186 ? 21.535 7.586 21.590 1.00 47.06 188 PHE A O 1
ATOM 1385 N N . LYS A 1 187 ? 23.643 8.210 22.103 1.00 43.06 189 LYS A N 1
ATOM 1386 C CA . LYS A 1 187 ? 23.270 9.554 22.552 1.00 45.50 189 LYS A CA 1
ATOM 1387 C C . LYS A 1 187 ? 23.484 10.554 21.415 1.00 46.56 189 LYS A C 1
ATOM 1388 O O . LYS A 1 187 ? 24.391 11.394 21.428 1.00 43.04 189 LYS A O 1
ATOM 1392 N N . TRP A 1 188 ? 22.616 10.441 20.405 1.00 43.71 190 TRP A N 1
ATOM 1393 C CA . TRP A 1 188 ? 22.795 11.214 19.175 1.00 40.24 190 TRP A CA 1
ATOM 1394 C C . TRP A 1 188 ? 22.826 12.713 19.447 1.00 46.62 190 TRP A C 1
ATOM 1395 O O . TRP A 1 188 ? 23.608 13.447 18.827 1.00 42.26 190 TRP A O 1
ATOM 1406 N N . GLY A 1 189 ? 21.999 13.189 20.380 1.00 43.27 191 GLY A N 1
ATOM 1407 C CA . GLY A 1 189 ? 22.032 14.601 20.728 1.00 44.90 191 GLY A CA 1
ATOM 1408 C C . GLY A 1 189 ? 23.392 15.048 21.230 1.00 44.74 191 GLY A C 1
ATOM 1409 O O . GLY A 1 189 ? 23.877 16.122 20.865 1.00 44.60 191 GLY A O 1
ATOM 1410 N N . GLU A 1 190 ? 24.029 14.229 22.070 1.00 50.54 192 GLU A N 1
ATOM 1411 C CA . GLU A 1 190 ? 25.386 14.533 22.520 1.00 45.37 192 GLU A CA 1
ATOM 1412 C C . GLU A 1 190 ? 26.385 14.463 21.373 1.00 42.31 192 GLU A C 1
ATOM 1413 O O . GLU A 1 190 ? 27.341 15.248 21.327 1.00 44.64 192 GLU A O 1
ATOM 1419 N N . TYR A 1 191 ? 26.194 13.527 20.441 1.00 42.92 193 TYR A N 1
ATOM 1420 C CA . TYR A 1 191 ? 27.109 13.443 19.305 1.00 38.00 193 TYR A CA 1
ATOM 1421 C C . TYR A 1 191 ? 26.962 14.649 18.392 1.00 39.01 193 TYR A C 1
ATOM 1422 O O . TYR A 1 191 ? 27.947 15.097 17.796 1.00 39.32 193 TYR A O 1
ATOM 1431 N N . PHE A 1 192 ? 25.745 15.183 18.260 1.00 39.89 194 PHE A N 1
ATOM 1432 C CA . PHE A 1 192 ? 25.575 16.414 17.503 1.00 38.63 194 PHE A CA 1
ATOM 1433 C C . PHE A 1 192 ? 26.333 17.545 18.168 1.00 41.66 194 PHE A C 1
ATOM 1434 O O . PHE A 1 192 ? 26.992 18.349 17.495 1.00 46.36 194 PHE A O 1
ATOM 1442 N N . LYS A 1 193 ? 26.270 17.615 19.496 1.00 42.14 195 LYS A N 1
ATOM 1443 C CA . LYS A 1 193 ? 27.055 18.617 20.196 1.00 47.62 195 LYS A CA 1
ATOM 1444 C C . LYS A 1 193 ? 28.543 18.422 19.917 1.00 49.12 195 LYS A C 1
ATOM 1445 O O . LYS A 1 193 ? 29.277 19.398 19.729 1.00 47.65 195 LYS A O 1
ATOM 1451 N N . GLU A 1 194 ? 28.997 17.163 19.847 1.00 44.90 196 GLU A N 1
ATOM 1452 C CA . GLU A 1 194 ? 30.410 16.890 19.583 1.00 42.32 196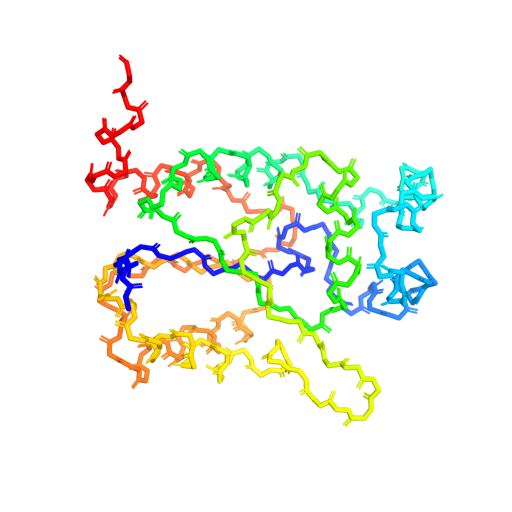 GLU A CA 1
ATOM 1453 C C . GLU A 1 194 ? 30.824 17.374 18.195 1.00 39.41 196 GLU A C 1
ATOM 1454 O O . GLU A 1 194 ? 31.909 17.946 18.029 1.00 43.96 196 GLU A O 1
ATOM 1460 N N . ILE A 1 195 ? 29.985 17.147 17.180 1.00 37.93 197 ILE A N 1
ATOM 1461 C CA . ILE A 1 195 ? 30.281 17.697 15.857 1.00 37.53 197 ILE A CA 1
ATOM 1462 C C . ILE A 1 195 ? 30.452 19.210 15.942 1.00 42.13 197 ILE A C 1
ATOM 1463 O O . ILE A 1 195 ? 31.477 19.764 15.533 1.00 39.51 197 ILE A O 1
ATOM 1468 N N . LEU A 1 196 ? 29.445 19.903 16.478 1.00 43.26 198 LEU A N 1
ATOM 1469 C CA . LEU A 1 196 ? 29.484 21.364 16.492 1.00 42.03 198 LEU A CA 1
ATOM 1470 C C . LEU A 1 196 ? 30.653 21.886 17.318 1.00 43.72 198 LEU A C 1
ATOM 1471 O O . LEU A 1 196 ? 31.245 22.922 16.987 1.00 46.52 198 LEU A O 1
ATOM 1476 N N . THR A 1 197 ? 30.977 21.197 18.416 1.00 54.19 199 THR A N 1
ATOM 1477 C CA . THR A 1 197 ? 32.093 21.614 19.268 1.00 57.84 199 THR A CA 1
ATOM 1478 C C . THR A 1 197 ? 33.443 21.442 18.583 1.00 56.24 199 THR A C 1
ATOM 1479 O O . THR A 1 197 ? 34.392 22.153 18.918 1.00 58.50 199 THR A O 1
ATOM 1483 N N . ASN A 1 198 ? 33.562 20.513 17.636 1.00 48.79 200 ASN A N 1
ATOM 1484 C CA . ASN A 1 198 ? 34.844 20.208 17.018 1.00 50.03 200 ASN A CA 1
ATOM 1485 C C . ASN A 1 198 ? 34.956 20.640 15.560 1.00 55.33 200 ASN A C 1
ATOM 1486 O O . ASN A 1 198 ? 36.008 20.433 14.956 1.00 57.09 200 ASN A O 1
ATOM 1491 N N . CYS A 1 199 ? 33.912 21.217 14.968 1.00 58.55 201 CYS A N 1
ATOM 1492 C CA . CYS A 1 199 ? 33.922 21.602 13.553 1.00 53.78 201 CYS A CA 1
ATOM 1493 C C . CYS A 1 199 ? 33.533 23.077 13.471 1.00 52.84 201 CYS A C 1
ATOM 1494 O O . CYS A 1 199 ? 32.348 23.412 13.381 1.00 51.92 201 CYS A O 1
ATOM 1497 N N . ASP A 1 200 ? 34.542 23.944 13.467 1.00 54.62 202 ASP A N 1
ATOM 1498 C CA . ASP A 1 200 ? 34.301 25.381 13.536 1.00 62.90 202 ASP A CA 1
ATOM 1499 C C . ASP A 1 200 ? 33.411 25.860 12.393 1.00 60.81 202 ASP A C 1
ATOM 1500 O O . ASP A 1 200 ? 32.447 26.608 12.609 1.00 55.99 202 ASP A O 1
ATOM 1502 N N . ILE A 1 201 ? 33.722 25.452 11.161 1.00 58.63 203 ILE A N 1
ATOM 1503 C CA . ILE A 1 201 ? 32.960 25.972 10.032 1.00 64.28 203 ILE A CA 1
ATOM 1504 C C . ILE A 1 201 ? 31.562 25.384 10.029 1.00 66.40 203 ILE A C 1
ATOM 1505 O O . ILE A 1 201 ? 30.605 26.036 9.588 1.00 61.65 203 ILE A O 1
ATOM 1510 N N . ALA A 1 202 ? 31.415 24.155 10.521 1.00 56.61 204 ALA A N 1
ATOM 1511 C CA . ALA A 1 202 ? 30.083 23.596 10.703 1.00 60.10 204 ALA A CA 1
ATOM 1512 C C . ALA A 1 202 ? 29.229 24.509 11.575 1.00 55.31 204 ALA A C 1
ATOM 1513 O O . ALA A 1 202 ? 28.129 24.917 11.183 1.00 54.63 204 ALA A O 1
ATOM 1515 N N . VAL A 1 203 ? 29.728 24.853 12.763 1.00 51.96 205 VAL A N 1
ATOM 1516 C CA . VAL A 1 203 ? 28.899 25.610 13.694 1.00 50.58 205 VAL A CA 1
ATOM 1517 C C . VAL A 1 203 ? 28.712 27.052 13.221 1.00 59.39 205 VAL A C 1
ATOM 1518 O O . VAL A 1 203 ? 27.689 27.677 13.519 1.00 54.86 205 VAL A O 1
ATOM 1522 N N . LYS A 1 204 ? 29.669 27.600 12.464 1.00 55.20 206 LYS A N 1
ATOM 1523 C CA . LYS A 1 204 ? 29.482 28.949 11.930 1.00 60.40 206 LYS A CA 1
ATOM 1524 C C . LYS A 1 204 ? 28.334 28.987 10.927 1.00 68.85 206 LYS A C 1
ATOM 1525 O O . LYS A 1 204 ? 27.533 29.930 10.927 1.00 68.81 206 LYS A O 1
ATOM 1527 N N . GLU A 1 205 ? 28.235 27.969 10.066 1.00 75.68 207 GLU A N 1
ATOM 1528 C CA . GLU A 1 205 ? 27.133 27.918 9.109 1.00 88.69 207 GLU A CA 1
ATOM 1529 C C . GLU A 1 205 ? 25.812 27.578 9.792 1.00 85.99 207 GLU A C 1
ATOM 1530 O O . GLU A 1 205 ? 24.748 28.023 9.344 1.00 87.42 207 GLU A O 1
ATOM 1536 N N . TYR A 1 206 ? 25.863 26.797 10.872 1.00 78.96 208 TYR A N 1
ATOM 1537 C CA . TYR A 1 206 ? 24.650 26.399 11.578 1.00 71.00 208 TYR A CA 1
ATOM 1538 C C . TYR A 1 206 ? 23.927 27.598 12.181 1.00 71.75 208 TYR A C 1
ATOM 1539 O O . TYR A 1 206 ? 22.691 27.607 12.265 1.00 70.89 208 TYR A O 1
ATOM 1548 N N . LEU A 1 207 ? 24.669 28.617 12.601 1.00 70.73 209 LEU A N 1
ATOM 1549 C CA . LEU A 1 207 ? 24.082 29.808 13.201 1.00 73.10 209 LEU A CA 1
ATOM 1550 C C . LEU A 1 207 ? 23.702 30.773 12.080 1.00 82.24 209 LEU A C 1
ATOM 1551 O O . LEU A 1 207 ? 24.570 31.389 11.452 1.00 75.55 209 LEU A O 1
ATOM 1556 N N . ASN A 1 208 ? 22.400 30.881 11.817 1.00 92.90 210 ASN A N 1
ATOM 1557 C CA . ASN A 1 208 ? 21.887 31.688 10.714 1.00 102.88 210 ASN A CA 1
ATOM 1558 C C . ASN A 1 208 ? 21.109 32.896 11.233 1.00 101.46 210 ASN A C 1
ATOM 1559 O O . ASN A 1 208 ? 21.228 34.004 10.706 1.00 101.55 210 ASN A O 1
#

Radius of gyration: 16.0 Å; Cα contacts (8 Å, |Δi|>4): 350; chains: 1; bounding box: 44×45×31 Å

Foldseek 3Di:
DAAAAAEEEEEPAQTQAQHHCVVPQPDPLLVCQQPQPDPVSLQVCLVVVVVDDRRGAGDPLSLVLLQVVVVLPPLYAYEYQYQGHPRVVVSRCVSSVRDCPRYHYFYADDDPDGTLSVQLLVNLLVVCPDVNYDAFAYEYEDQDVVSQVSNVVSCVVNVRNPHYDGYHDGRPPDPSVVVVVVCLVGRPVSVVVVPD

Organism: Legionella pneumophila subsp. pneumophila (strain Philadelphia 1 / ATCC 33152 / DSM 7513) (NCBI:txid272624)

Secondary structure (DSSP, 8-state):
---B--EEEEE-TTTTBSS-GGGTTTSHHHHHHHT--SHHHHHTTHHHHHTS-GGGSBPHHHHHHHHHHHTTTTTSEEEEE-SS-HHHHHHHHHHTT---TT-EEE---STTSPPGGGSHHHHHHHHHTSTTB-S--EEEEESSHHHHHHHHHHHHHTT--SSEEEEE--TT---HHHHHHHHHHH-HHHHHHH--

InterPro domains:
  IP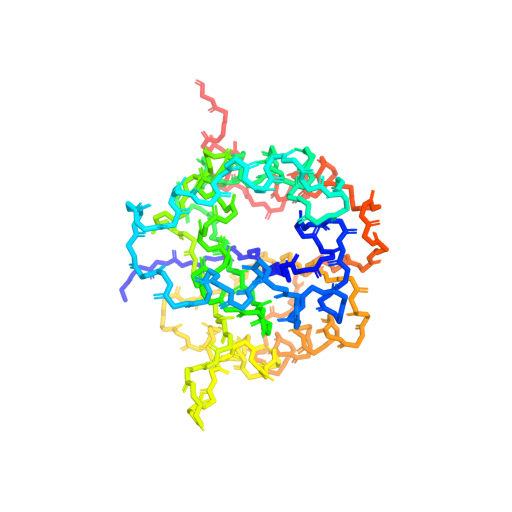R023214 HAD superfamily [G3DSA:3.40.50.1000] (1-166)
  IPR028057 DrrA phosphatidylinositol 4-phosphate binding domain [PF14860] (215-317)
  IPR036412 HAD-like superfamily [SSF56784] (19-121)
  IPR038346 DrrA, PI4P binding domain superfamily [G3DSA:1.20.1280.280] (241-321)

B-factor: mean 40.49, std 14.73, range [19.88, 114.74]

Nearest PDB structures (foldseek):
  6cdw-assembly1_A  TM=1.003E+00  e=4.044E-40  Legionell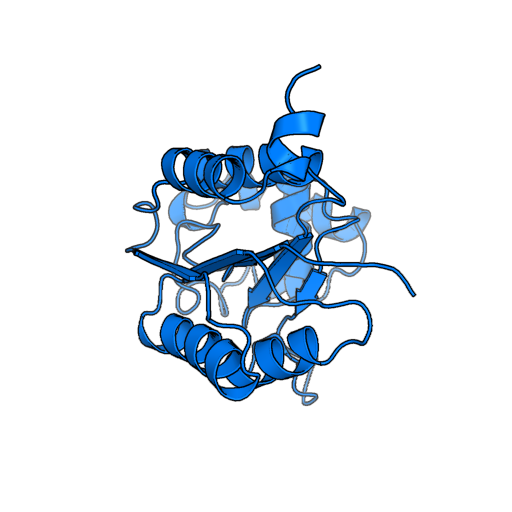a pneumophila subsp. pneumophila str. Philadelphia 1
  6cgj-assembly1_A  TM=9.997E-01  e=5.403E-39  Legionella pneumophila subsp. pneumophila str. Philadelphia 1
  6aok-assembly1_A  TM=8.248E-01  e=5.506E-11  Legionella pneumophila subsp. pneumophila str. Philadelphia 1
  3ldu-assembly1_A  TM=6.925E-01  e=4.978E+00  Clostridioides difficile 630
  5gk8-assembly1_A  TM=2.591E-01  e=9.979E+00  Escherichia coli K-12